Protein AF-A0A958PAA3-F1 (afdb_monomer_lite)

Sequence (315 aa):
KRRIVSSFKGFVDDTYVKSFKGLTGDYKSFPQFYNFQHLVEKYTKNEYRDVLVYKLNLNKDQIRSLFQQFVEMFWTYRSSYHFLNNNCAVELRNLLKAILPFPHPFWNSIASTPTRLVEELKLFQLIDKEPSESHLSLFGEVQNAFEQLKLLSPQVYEKFKSEEEYLSLPTTVKEQLFLRASSSHKNLLIAKSLFLIEQEYFIYLLKMKIDVGSKEVQDKIDRDEELKGLYLDIASIKHQILTTDILRSDYRFGIPKADQVTGLPMIYALGQNLSQKKAELTILAEKYVDSGIMSKISEQKEWIRFLRNTVSRRE

Structure (mmCIF, N/CA/C/O backbone):
data_AF-A0A958PAA3-F1
#
_entry.id   AF-A0A958PAA3-F1
#
loop_
_atom_site.group_PDB
_atom_site.id
_atom_site.type_symbol
_atom_site.label_atom_id
_atom_site.label_alt_id
_atom_site.label_comp_id
_atom_site.label_asym_id
_atom_site.label_entity_id
_atom_site.label_seq_id
_atom_site.pdbx_PDB_ins_code
_atom_site.Cartn_x
_atom_site.Cartn_y
_atom_site.Cartn_z
_atom_site.occupancy
_atom_site.B_iso_or_equiv
_atom_site.auth_seq_id
_atom_site.auth_comp_id
_atom_site.auth_asym_id
_atom_site.auth_atom_id
_atom_site.pdbx_PDB_model_num
ATOM 1 N N . LYS A 1 1 ? -5.966 -18.195 12.954 1.00 54.81 1 LYS A N 1
ATOM 2 C CA . LYS A 1 1 ? -7.239 -18.655 12.332 1.00 54.81 1 LYS A CA 1
ATOM 3 C C . LYS A 1 1 ? -7.150 -18.430 10.825 1.00 54.81 1 LYS A C 1
ATOM 5 O O . LYS A 1 1 ? -6.771 -17.334 10.435 1.00 54.81 1 LYS A O 1
ATOM 10 N N . ARG A 1 2 ? -7.451 -19.432 9.986 1.00 77.31 2 ARG A N 1
ATOM 11 C CA . ARG A 1 2 ? -7.511 -19.250 8.522 1.00 77.31 2 ARG A CA 1
ATOM 12 C C . ARG A 1 2 ? -8.746 -18.405 8.189 1.00 77.31 2 ARG A C 1
ATOM 14 O O . ARG A 1 2 ? -9.836 -18.748 8.635 1.00 77.31 2 ARG A O 1
ATOM 21 N N . ARG A 1 3 ? -8.567 -17.290 7.477 1.00 90.19 3 ARG A N 1
ATOM 22 C CA . ARG A 1 3 ? -9.649 -16.400 7.029 1.00 90.19 3 ARG A CA 1
ATOM 23 C C . ARG A 1 3 ? -9.765 -16.472 5.514 1.00 90.19 3 ARG A C 1
ATOM 25 O O . ARG A 1 3 ? -8.745 -16.524 4.826 1.00 90.19 3 ARG A O 1
ATOM 32 N N . ILE A 1 4 ? -10.997 -16.469 5.024 1.00 86.81 4 ILE A N 1
ATOM 33 C CA . ILE A 1 4 ? -11.313 -16.454 3.598 1.00 86.81 4 ILE A CA 1
ATOM 34 C C . ILE A 1 4 ? -11.855 -15.067 3.260 1.00 86.81 4 ILE A C 1
ATOM 36 O O . ILE A 1 4 ? -12.651 -14.519 4.020 1.00 86.81 4 ILE A O 1
ATOM 40 N N . VAL A 1 5 ? -11.412 -14.507 2.138 1.00 89.56 5 VAL A N 1
ATOM 41 C CA . VAL A 1 5 ? -11.903 -13.234 1.600 1.00 89.56 5 VAL A CA 1
ATOM 42 C C . VAL A 1 5 ? -12.678 -13.512 0.326 1.00 89.56 5 VAL A C 1
ATOM 44 O O . VAL A 1 5 ? -12.141 -14.121 -0.595 1.00 89.56 5 VAL A O 1
ATOM 47 N N . SER A 1 6 ? -13.919 -13.047 0.273 1.00 88.31 6 SER A N 1
ATOM 48 C CA . SER A 1 6 ? -14.765 -13.038 -0.917 1.00 88.31 6 SER A CA 1
ATOM 49 C C . SER A 1 6 ? -14.665 -11.681 -1.618 1.00 88.31 6 SER A C 1
ATOM 51 O O . SER A 1 6 ? -14.781 -10.647 -0.963 1.00 88.31 6 SER A O 1
ATOM 53 N N . SER A 1 7 ? -14.454 -11.664 -2.933 1.00 87.06 7 SER A N 1
ATOM 54 C CA . SER A 1 7 ? -14.380 -10.432 -3.731 1.00 87.06 7 SER A CA 1
ATOM 55 C C . SER A 1 7 ? -14.929 -10.648 -5.139 1.00 87.06 7 SER A C 1
ATOM 57 O O . SER A 1 7 ? -14.949 -11.773 -5.629 1.00 87.06 7 SER A O 1
ATOM 59 N N . PHE A 1 8 ? -15.335 -9.575 -5.808 1.00 86.12 8 PHE A N 1
ATOM 60 C CA . PHE A 1 8 ? -15.593 -9.582 -7.246 1.00 86.12 8 PHE A CA 1
ATOM 61 C C . PHE A 1 8 ? -14.331 -9.136 -7.963 1.00 86.12 8 PHE A C 1
ATOM 63 O O . PHE A 1 8 ? -13.712 -8.160 -7.547 1.00 86.12 8 PHE A O 1
ATOM 70 N N . LYS A 1 9 ? -13.929 -9.812 -9.036 1.00 79.94 9 LYS A N 1
ATOM 71 C CA . LYS A 1 9 ? -12.745 -9.414 -9.804 1.00 79.94 9 LYS A CA 1
ATOM 72 C C . LYS A 1 9 ? -13.027 -9.472 -11.293 1.00 79.94 9 LYS A C 1
ATOM 74 O O . LYS A 1 9 ? -13.674 -10.406 -11.757 1.00 79.94 9 LYS A O 1
ATOM 79 N N . GLY A 1 10 ? -12.477 -8.514 -12.035 1.00 74.31 10 GLY A N 1
ATOM 80 C CA . GLY A 1 10 ? -12.363 -8.630 -13.483 1.00 74.31 10 GLY A CA 1
ATOM 81 C C . GLY A 1 10 ? -11.451 -9.801 -13.863 1.00 74.31 10 GLY A C 1
ATOM 82 O O . GLY A 1 10 ? -10.297 -9.873 -13.431 1.00 74.31 10 GLY A O 1
ATOM 83 N N . PHE A 1 11 ? -11.970 -10.728 -14.662 1.00 67.62 11 PHE A N 1
ATOM 84 C CA . PHE A 1 11 ? -11.190 -11.700 -15.405 1.00 67.62 11 PHE A CA 1
ATOM 85 C C . PHE A 1 11 ? -10.375 -10.939 -16.434 1.00 67.62 11 PHE A C 1
ATOM 87 O O . PHE A 1 11 ? -10.948 -10.332 -17.333 1.00 67.62 11 PHE A O 1
ATOM 94 N N . VAL A 1 12 ? -9.062 -10.957 -16.270 1.00 60.06 12 VAL A N 1
ATOM 95 C CA . VAL A 1 12 ? -8.118 -10.397 -17.229 1.00 60.06 12 VAL A CA 1
ATOM 96 C C . VAL A 1 12 ? -7.391 -11.605 -17.799 1.00 60.06 12 VAL A C 1
ATOM 98 O O . VAL A 1 12 ? -6.536 -12.181 -17.130 1.00 60.06 12 VAL A O 1
ATOM 101 N N . ASP A 1 13 ? -7.855 -12.058 -18.960 1.00 50.91 13 ASP A N 1
ATOM 102 C CA . ASP A 1 13 ? -7.238 -13.121 -19.761 1.00 50.91 13 ASP A CA 1
ATOM 103 C C . ASP A 1 13 ? -6.064 -12.603 -20.591 1.00 50.91 13 ASP A C 1
ATOM 105 O O . ASP A 1 13 ? -5.146 -13.350 -20.919 1.00 50.91 13 ASP A O 1
ATOM 109 N N . ASP A 1 14 ? -6.089 -11.308 -20.903 1.00 44.78 14 ASP A N 1
ATOM 110 C CA . ASP A 1 14 ? -4.963 -10.601 -21.476 1.00 44.78 14 ASP A CA 1
ATOM 111 C C . ASP A 1 14 ? -3.742 -10.730 -20.558 1.00 44.78 14 ASP A C 1
ATOM 113 O O . ASP A 1 14 ? -3.836 -10.644 -19.330 1.00 44.78 14 ASP A O 1
ATOM 117 N N . THR A 1 15 ? -2.558 -10.835 -21.157 1.00 39.94 15 THR A N 1
ATOM 118 C CA . THR A 1 15 ? -1.314 -10.865 -20.388 1.00 39.94 15 THR A CA 1
ATOM 119 C C . THR A 1 15 ? -1.138 -9.601 -19.517 1.00 39.94 15 THR A C 1
ATOM 121 O O . THR A 1 15 ? -0.466 -9.669 -18.486 1.00 39.94 15 THR A O 1
ATOM 124 N N . TYR A 1 16 ? -1.811 -8.486 -19.869 1.00 41.94 16 TYR A N 1
ATOM 125 C CA . TYR A 1 16 ? -1.943 -7.249 -19.079 1.00 41.94 16 TYR A CA 1
ATOM 126 C C . TYR A 1 16 ? -3.356 -6.711 -19.080 1.00 41.94 16 TYR A C 1
ATOM 128 O O . TYR A 1 16 ? -4.112 -6.847 -20.036 1.00 41.94 16 TYR A O 1
ATOM 136 N N . VAL A 1 17 ? -3.644 -5.948 -18.034 1.00 49.56 17 VAL A N 1
ATOM 137 C CA . VAL A 1 17 ? -4.818 -5.092 -17.979 1.00 49.56 17 VAL A CA 1
ATOM 138 C C . VAL A 1 17 ? -4.716 -4.013 -19.063 1.00 49.56 17 VAL A C 1
ATOM 140 O O . VAL A 1 17 ? -3.931 -3.074 -18.952 1.00 49.56 17 VAL A O 1
ATOM 143 N N . LYS A 1 18 ? -5.543 -4.120 -20.099 1.00 47.94 18 LYS A N 1
ATOM 144 C CA . LYS A 1 18 ? -5.722 -3.102 -21.135 1.00 47.94 18 LYS A CA 1
ATOM 145 C C . LYS A 1 18 ? -6.700 -2.047 -20.630 1.00 47.94 18 LYS A C 1
ATOM 147 O O . LYS A 1 18 ? -7.888 -2.323 -20.454 1.00 47.94 18 LYS A O 1
ATOM 152 N N . SER A 1 19 ? -6.219 -0.820 -20.431 1.00 53.56 19 SER A N 1
ATOM 153 C CA . SER A 1 19 ? -7.030 0.288 -19.904 1.00 53.56 19 SER A CA 1
ATOM 154 C C . SER A 1 19 ? -8.288 0.554 -20.734 1.00 53.56 19 SER A C 1
ATOM 156 O O . SER A 1 19 ? -9.345 0.805 -20.166 1.00 53.56 19 SER A O 1
ATOM 158 N N . PHE A 1 20 ? -8.213 0.422 -22.064 1.00 46.06 20 PHE A N 1
ATOM 159 C CA . PHE A 1 20 ? -9.369 0.597 -22.948 1.00 46.06 20 PHE A CA 1
ATOM 160 C C . PHE A 1 20 ? -10.463 -0.458 -22.716 1.00 46.06 20 PHE A C 1
ATOM 162 O O . PHE A 1 20 ? -11.629 -0.094 -22.602 1.00 46.06 20 PHE A O 1
ATOM 169 N N . LYS A 1 21 ? -10.104 -1.740 -22.547 1.00 43.53 21 LYS A N 1
ATOM 170 C CA . LYS A 1 21 ? -11.051 -2.812 -22.179 1.00 43.53 21 LYS A CA 1
ATOM 171 C C . LYS A 1 21 ? -11.667 -2.588 -20.797 1.00 43.53 21 LYS A C 1
ATOM 173 O O . LYS A 1 21 ? -12.854 -2.820 -20.595 1.00 43.53 21 LYS A O 1
ATOM 178 N N . GLY A 1 22 ? -10.873 -2.089 -19.850 1.00 47.84 22 GLY A N 1
ATOM 179 C CA . GLY A 1 22 ? -11.353 -1.707 -18.520 1.00 47.84 22 GLY A CA 1
ATOM 180 C C . GLY A 1 22 ? -12.309 -0.511 -18.513 1.00 47.84 22 GLY A C 1
ATOM 181 O O . GLY A 1 22 ? -13.147 -0.404 -17.620 1.00 47.84 22 GLY A O 1
ATOM 182 N N . LEU A 1 23 ? -12.214 0.379 -19.503 1.00 49.97 23 LEU A N 1
ATOM 183 C CA . LEU A 1 23 ? -13.158 1.481 -19.706 1.00 49.97 23 LEU A CA 1
ATOM 184 C C . LEU A 1 23 ? -14.427 1.012 -20.439 1.00 49.97 23 LEU A C 1
ATOM 186 O O . LEU A 1 23 ? -15.533 1.375 -20.039 1.00 49.97 23 LEU A O 1
ATOM 190 N N . THR A 1 24 ? -14.276 0.174 -21.467 1.00 56.66 24 THR A N 1
ATOM 191 C CA . THR A 1 24 ? -15.369 -0.296 -22.340 1.00 56.66 24 THR A CA 1
ATOM 192 C C . THR A 1 24 ? -16.154 -1.493 -21.801 1.00 56.66 24 THR A C 1
ATOM 194 O O . THR A 1 24 ? -17.269 -1.716 -22.259 1.00 56.66 24 THR A O 1
ATOM 197 N N . GLY A 1 25 ? -15.655 -2.198 -20.780 1.00 65.88 25 GLY A N 1
ATOM 198 C CA . GLY A 1 25 ? -16.394 -3.277 -20.106 1.00 65.88 25 GLY A CA 1
ATOM 199 C C . GLY A 1 25 ? -16.082 -4.687 -20.589 1.00 65.88 25 GLY A C 1
ATOM 200 O O . GLY A 1 25 ? -16.801 -5.625 -20.245 1.00 65.88 25 GLY A O 1
ATOM 201 N N . ASP A 1 26 ? -15.031 -4.853 -21.385 1.00 64.62 26 ASP A N 1
ATOM 202 C CA . ASP A 1 26 ? -14.723 -6.123 -22.049 1.00 64.62 26 ASP A CA 1
ATOM 203 C C . ASP A 1 26 ? -14.186 -7.199 -21.089 1.00 64.62 26 ASP A C 1
ATOM 205 O O . ASP A 1 26 ? -14.166 -8.383 -21.427 1.00 64.62 26 ASP A O 1
ATOM 209 N N . TYR A 1 27 ? -13.782 -6.822 -19.870 1.00 73.25 27 TYR A N 1
ATOM 210 C CA . TYR A 1 27 ? -13.425 -7.783 -18.823 1.00 73.25 27 TYR A CA 1
ATOM 211 C C . TYR A 1 27 ? -14.666 -8.343 -18.136 1.00 73.25 27 TYR A C 1
ATOM 213 O O . TYR A 1 27 ? -15.633 -7.627 -17.915 1.00 73.25 27 TYR A O 1
ATOM 221 N N . LYS A 1 28 ? -14.658 -9.619 -17.736 1.00 79.88 28 LYS A N 1
ATOM 222 C CA . LYS A 1 28 ? -15.797 -10.214 -17.013 1.00 79.88 28 LYS A CA 1
ATOM 223 C C . LYS A 1 28 ? -15.592 -10.176 -15.503 1.00 79.88 28 LYS A C 1
ATOM 225 O O . LYS A 1 28 ? -14.653 -10.772 -15.004 1.00 79.88 28 LYS A O 1
ATOM 230 N N . SER A 1 29 ? -16.472 -9.511 -14.767 1.00 82.38 29 SER A N 1
ATOM 231 C CA . SER A 1 29 ? -16.552 -9.548 -13.304 1.00 82.38 29 SER A CA 1
ATOM 232 C C . SER A 1 29 ? -17.145 -10.878 -12.847 1.00 82.38 29 SER A C 1
ATOM 234 O O . SER A 1 29 ? -18.188 -11.294 -13.362 1.00 82.38 29 SER A O 1
ATOM 236 N N . PHE A 1 30 ? -16.509 -11.545 -11.884 1.00 84.69 30 PHE A N 1
ATOM 237 C CA . PHE A 1 30 ? -17.083 -12.721 -11.229 1.00 84.69 30 PHE A CA 1
ATOM 238 C C . PHE A 1 30 ? -16.628 -12.872 -9.768 1.00 84.69 30 PHE A C 1
ATOM 240 O O . PHE A 1 30 ? -15.569 -12.347 -9.400 1.00 84.69 30 PHE A O 1
ATOM 247 N N . PRO A 1 31 ? -17.408 -13.578 -8.925 1.00 87.25 31 PRO A N 1
ATOM 248 C CA . PRO A 1 31 ? -17.068 -13.802 -7.522 1.00 87.25 31 PRO A CA 1
ATOM 249 C C . PRO A 1 31 ? -15.849 -14.722 -7.366 1.00 87.25 31 PRO A C 1
ATOM 251 O O . PRO A 1 31 ? -15.693 -15.704 -8.091 1.00 87.25 31 PRO A O 1
ATOM 254 N N . GLN A 1 32 ? -14.983 -14.427 -6.399 1.00 85.94 32 GLN A N 1
ATOM 255 C CA . GLN A 1 32 ? -13.756 -15.169 -6.111 1.00 85.94 32 GLN A CA 1
ATOM 256 C C . GLN A 1 32 ? -13.483 -15.256 -4.611 1.00 85.94 32 GLN A C 1
ATOM 258 O O . GLN A 1 32 ? -13.866 -14.368 -3.847 1.00 85.94 32 GLN A O 1
ATOM 263 N N . PHE A 1 33 ? -12.753 -16.300 -4.214 1.00 87.44 33 PHE A N 1
ATOM 264 C CA . PHE A 1 33 ? -12.313 -16.520 -2.841 1.00 87.44 33 PHE A CA 1
ATOM 265 C C . PHE A 1 33 ? -10.790 -16.543 -2.738 1.00 87.44 33 PHE A C 1
ATOM 267 O O . PHE A 1 33 ? -10.102 -17.127 -3.574 1.00 87.44 33 PHE A O 1
ATOM 274 N N . TYR A 1 34 ? -10.273 -15.946 -1.670 1.00 88.06 34 TYR A N 1
ATOM 275 C CA . TYR A 1 34 ? -8.847 -15.838 -1.391 1.00 88.06 34 TYR A CA 1
ATOM 276 C C . TYR A 1 34 ? -8.529 -16.262 0.036 1.00 88.06 34 TYR A C 1
ATOM 278 O O . TYR A 1 34 ? -9.317 -16.044 0.956 1.00 88.06 34 TYR A O 1
ATOM 286 N N . ASN A 1 35 ? -7.327 -16.796 0.242 1.00 91.44 35 ASN A N 1
ATOM 287 C CA . ASN A 1 35 ? -6.742 -16.848 1.575 1.00 91.44 35 ASN A CA 1
ATOM 288 C C . ASN A 1 35 ? -6.364 -15.420 1.998 1.00 91.44 35 ASN A C 1
ATOM 290 O O . ASN A 1 35 ? -5.628 -14.741 1.282 1.00 91.44 35 ASN A O 1
ATOM 294 N N . PHE A 1 36 ? -6.848 -14.978 3.159 1.00 92.81 36 PHE A N 1
ATOM 295 C CA . PHE A 1 36 ? -6.594 -13.629 3.667 1.00 92.81 36 PHE A CA 1
ATOM 296 C C . PHE A 1 36 ? -5.101 -13.301 3.788 1.00 92.81 36 PHE A C 1
ATOM 298 O O . PHE A 1 36 ? -4.697 -12.204 3.426 1.00 92.81 36 PHE A O 1
ATOM 305 N N . GLN A 1 37 ? -4.274 -14.236 4.262 1.00 90.19 37 GLN A N 1
ATOM 306 C CA . GLN A 1 37 ? -2.846 -13.981 4.455 1.00 90.19 37 GLN A CA 1
ATOM 307 C C . GLN A 1 37 ? -2.131 -13.772 3.117 1.00 90.19 37 GLN A C 1
ATOM 309 O O . GLN A 1 37 ? -1.385 -12.811 2.975 1.00 90.19 37 GLN A O 1
ATOM 314 N N . HIS A 1 38 ? -2.422 -14.610 2.116 1.00 87.38 38 HIS A N 1
ATOM 315 C CA . HIS A 1 38 ? -1.887 -14.412 0.766 1.00 87.38 38 HIS A CA 1
ATOM 316 C C . HIS A 1 38 ? -2.357 -13.087 0.162 1.00 87.38 38 HIS A C 1
ATOM 318 O O . HIS A 1 38 ? -1.609 -12.445 -0.568 1.00 87.38 38 HIS A O 1
ATOM 324 N N . LEU A 1 39 ? -3.595 -12.677 0.452 1.00 89.44 39 LEU A N 1
ATOM 325 C CA . LEU A 1 39 ? -4.138 -11.407 -0.015 1.00 89.44 39 LEU A CA 1
ATOM 326 C C . LEU A 1 39 ? -3.416 -10.220 0.631 1.00 89.44 39 LEU A C 1
ATOM 328 O O . LEU A 1 39 ? -3.016 -9.309 -0.089 1.00 89.44 39 LEU A O 1
ATOM 332 N N . VAL A 1 40 ? -3.198 -10.257 1.949 1.00 90.44 40 VAL A N 1
ATOM 333 C CA . VAL A 1 40 ? -2.400 -9.248 2.658 1.00 90.44 40 VAL A CA 1
ATOM 334 C C . VAL A 1 40 ? -0.996 -9.192 2.078 1.00 90.44 40 VAL A C 1
ATOM 336 O O . VAL A 1 40 ? -0.597 -8.131 1.629 1.00 90.44 40 VAL A O 1
ATOM 339 N N . GLU A 1 41 ? -0.280 -10.313 1.994 1.00 81.56 41 GLU A N 1
ATOM 340 C CA . GLU A 1 41 ? 1.087 -10.337 1.455 1.00 81.56 41 GLU A CA 1
ATOM 341 C C . GLU A 1 41 ? 1.154 -9.813 0.020 1.00 81.56 41 GLU A C 1
ATOM 343 O O . GLU A 1 41 ? 2.019 -9.002 -0.308 1.00 81.56 41 GLU A O 1
ATOM 348 N N . LYS A 1 42 ? 0.211 -10.225 -0.832 1.00 78.56 42 LYS A N 1
ATOM 349 C CA . LYS A 1 42 ? 0.113 -9.725 -2.200 1.00 78.56 42 LYS A CA 1
ATOM 350 C C . LYS A 1 42 ? -0.054 -8.205 -2.218 1.00 78.56 42 LYS A C 1
ATOM 352 O O . LYS A 1 42 ? 0.681 -7.532 -2.936 1.00 78.56 42 LYS A O 1
ATOM 357 N N . TYR A 1 43 ? -1.008 -7.663 -1.467 1.00 82.06 43 TYR A N 1
ATOM 358 C CA . TYR A 1 43 ? -1.268 -6.229 -1.508 1.00 82.06 43 TYR A CA 1
ATOM 359 C C . TYR A 1 43 ? -0.173 -5.424 -0.819 1.00 82.06 43 TYR A C 1
ATOM 361 O O . TYR A 1 43 ? 0.319 -4.482 -1.424 1.00 82.06 43 TYR A O 1
ATOM 369 N N . THR A 1 44 ? 0.280 -5.805 0.372 1.00 77.00 44 THR A N 1
ATOM 370 C CA . THR A 1 44 ? 1.235 -4.996 1.139 1.00 77.00 44 THR A CA 1
ATOM 371 C C . THR A 1 44 ? 2.666 -5.099 0.613 1.00 77.00 44 THR A C 1
ATOM 373 O O . THR A 1 44 ? 3.368 -4.089 0.595 1.00 77.00 44 THR A O 1
ATOM 376 N N . LYS A 1 45 ? 3.103 -6.278 0.137 1.00 69.88 45 LYS A N 1
ATOM 377 C CA . LYS A 1 45 ? 4.498 -6.517 -0.292 1.00 69.88 45 LYS A CA 1
ATOM 378 C C . LYS A 1 45 ? 4.714 -6.434 -1.804 1.00 69.88 45 LYS A C 1
ATOM 380 O O . LYS A 1 45 ? 5.777 -5.976 -2.236 1.00 69.88 45 LYS A O 1
ATOM 385 N N . ASN A 1 46 ? 3.744 -6.898 -2.599 1.00 63.06 46 ASN A N 1
ATOM 386 C CA . ASN A 1 46 ? 3.898 -6.989 -4.058 1.00 63.06 46 ASN A CA 1
ATOM 387 C C . ASN A 1 46 ? 3.243 -5.809 -4.783 1.00 63.06 46 ASN A C 1
ATOM 389 O O . ASN A 1 46 ? 3.808 -5.317 -5.754 1.00 63.06 46 ASN A O 1
ATOM 393 N N . GLU A 1 47 ? 2.073 -5.357 -4.321 1.00 68.50 47 GLU A N 1
ATOM 394 C CA . GLU A 1 47 ? 1.360 -4.211 -4.910 1.00 68.50 47 GLU A CA 1
ATOM 395 C C . GLU A 1 47 ? 1.511 -2.910 -4.106 1.00 68.50 47 GLU A C 1
ATOM 397 O O . GLU A 1 47 ? 1.098 -1.861 -4.592 1.00 68.50 47 GLU A O 1
ATOM 402 N N . TYR A 1 48 ? 2.120 -2.970 -2.918 1.00 70.56 48 TYR A N 1
ATOM 403 C CA . TYR A 1 48 ? 2.377 -1.838 -2.018 1.00 70.56 48 TYR A CA 1
ATOM 404 C C . TYR A 1 48 ? 1.159 -0.998 -1.673 1.00 70.56 48 TYR A C 1
ATOM 406 O O . TYR A 1 48 ? 1.184 0.232 -1.682 1.00 70.56 48 TYR A O 1
ATOM 414 N N . ARG A 1 49 ? 0.070 -1.685 -1.373 1.00 76.81 49 ARG A N 1
ATOM 415 C CA . ARG A 1 49 ? -1.177 -1.078 -0.942 1.00 76.81 49 ARG A CA 1
ATOM 416 C C . ARG A 1 49 ? -1.478 -1.526 0.466 1.00 76.81 49 ARG A C 1
ATOM 418 O O . ARG A 1 49 ? -1.365 -2.711 0.783 1.00 76.81 49 ARG A O 1
ATOM 425 N N . ASP A 1 50 ? -1.874 -0.567 1.284 1.00 85.81 50 ASP A N 1
ATOM 426 C CA . ASP A 1 50 ? -2.381 -0.852 2.613 1.00 85.81 50 ASP A CA 1
ATOM 427 C C . ASP A 1 50 ? -3.659 -1.686 2.500 1.00 85.81 50 ASP A C 1
ATOM 429 O O . ASP A 1 50 ? -4.478 -1.509 1.591 1.00 85.81 50 ASP A O 1
ATOM 433 N N . VAL A 1 51 ? -3.844 -2.597 3.449 1.00 91.94 51 VAL A N 1
ATOM 434 C CA . VAL A 1 51 ? -5.070 -3.376 3.591 1.00 91.94 51 VAL A CA 1
ATOM 435 C C . VAL A 1 51 ? -5.721 -3.002 4.911 1.00 91.94 51 VAL A C 1
ATOM 437 O O . VAL A 1 51 ? -5.230 -3.339 5.988 1.00 91.94 51 VAL A O 1
ATOM 440 N N . LEU A 1 52 ? -6.861 -2.324 4.810 1.00 93.69 52 LEU A N 1
ATOM 441 C CA . LEU A 1 52 ? -7.704 -1.973 5.947 1.00 93.69 52 LEU A CA 1
ATOM 442 C C . LEU A 1 52 ? -8.847 -2.981 6.070 1.00 93.69 52 LEU A C 1
ATOM 444 O O . LEU A 1 52 ? -9.557 -3.254 5.099 1.00 93.69 52 LEU A O 1
ATOM 448 N N . VAL A 1 53 ? -9.038 -3.528 7.267 1.00 94.88 53 VAL A N 1
ATOM 449 C CA . VAL A 1 53 ? -10.093 -4.503 7.559 1.00 94.88 53 VAL A CA 1
ATOM 450 C C . VAL A 1 53 ? -11.136 -3.860 8.454 1.00 94.88 53 VAL A C 1
ATOM 452 O O . VAL A 1 53 ? -10.887 -3.600 9.630 1.00 94.88 53 VAL A O 1
ATOM 455 N N . TYR A 1 54 ? -12.333 -3.663 7.918 1.00 95.31 54 TYR A N 1
ATOM 456 C CA . TYR A 1 54 ? -13.480 -3.175 8.675 1.00 95.31 54 TYR A CA 1
ATOM 457 C C . TYR A 1 54 ? -14.383 -4.332 9.091 1.00 95.31 54 TYR A C 1
ATOM 459 O O . TYR A 1 54 ? -14.629 -5.260 8.316 1.00 95.31 54 TYR A O 1
ATOM 467 N N . LYS A 1 55 ? -14.904 -4.264 10.315 1.00 94.12 55 LYS A N 1
ATOM 468 C CA . LYS A 1 55 ? -15.930 -5.192 10.778 1.00 94.12 55 LYS A CA 1
ATOM 469 C C . LYS A 1 55 ? -17.287 -4.738 10.248 1.00 94.12 55 LYS A C 1
ATOM 471 O O . LYS A 1 55 ? -17.645 -3.574 10.389 1.00 94.12 55 LYS A O 1
ATOM 476 N N . LEU A 1 56 ? -18.026 -5.665 9.642 1.00 93.44 56 LEU A N 1
ATOM 477 C CA . LEU A 1 56 ? -19.404 -5.434 9.217 1.00 93.44 56 LEU A CA 1
ATOM 478 C C . LEU A 1 56 ? -20.341 -5.487 10.425 1.00 93.44 56 LEU A C 1
ATOM 480 O O . LEU A 1 56 ? -20.340 -6.464 11.180 1.00 93.44 56 LEU A O 1
ATOM 484 N N . ASN A 1 57 ? -21.186 -4.471 10.551 1.00 94.94 57 ASN A N 1
ATOM 485 C CA . ASN A 1 57 ? -22.219 -4.360 11.577 1.00 94.94 57 ASN A CA 1
ATOM 486 C C . ASN A 1 57 ? -23.526 -4.972 11.070 1.00 94.94 57 ASN A C 1
ATOM 488 O O . ASN A 1 57 ? -24.545 -4.305 10.918 1.00 94.94 57 ASN A O 1
ATOM 492 N N . LEU A 1 58 ? -23.462 -6.270 10.773 1.00 92.62 58 LEU A N 1
ATOM 493 C CA . LEU A 1 58 ? -24.585 -7.076 10.305 1.00 92.62 58 LEU A CA 1
ATOM 494 C C . LEU A 1 58 ? -24.966 -8.110 11.364 1.00 92.62 58 LEU A C 1
ATOM 496 O O . LEU A 1 58 ? -24.111 -8.658 12.065 1.00 92.62 58 LEU A O 1
ATOM 500 N N . ASN A 1 59 ? -26.257 -8.411 11.461 1.00 92.88 59 ASN A N 1
ATOM 501 C CA . ASN A 1 59 ? -26.727 -9.507 12.298 1.00 92.88 59 ASN A CA 1
ATOM 502 C C . ASN A 1 59 ? -26.405 -10.875 11.654 1.00 92.88 59 ASN A C 1
ATOM 504 O O . ASN A 1 59 ? -25.989 -10.973 10.497 1.00 92.88 59 ASN A O 1
ATOM 508 N N . LYS A 1 60 ? -26.586 -11.960 12.415 1.00 93.31 60 LYS A N 1
ATOM 509 C CA . LYS A 1 60 ? -26.241 -13.318 11.958 1.00 93.31 60 LYS A CA 1
ATOM 510 C C . LYS A 1 60 ? -27.015 -13.745 10.706 1.00 93.31 60 LYS A C 1
ATOM 512 O O . LYS A 1 60 ? -26.435 -14.409 9.849 1.00 93.31 60 LYS A O 1
ATOM 517 N N . ASP A 1 61 ? -28.283 -13.358 10.591 1.00 92.88 61 ASP A N 1
ATOM 518 C CA . ASP A 1 61 ? -29.111 -13.692 9.432 1.00 92.88 61 ASP A CA 1
ATOM 519 C C . ASP A 1 61 ? -28.645 -12.953 8.181 1.00 92.88 61 ASP A C 1
ATOM 521 O O . ASP A 1 61 ? -28.487 -13.575 7.137 1.00 92.88 61 ASP A O 1
ATOM 525 N N . GLN A 1 62 ? -28.311 -11.668 8.297 1.00 93.81 62 GLN A N 1
ATOM 526 C CA . GLN A 1 62 ? -27.742 -10.876 7.206 1.00 93.81 62 GLN A CA 1
ATOM 527 C C . GLN A 1 62 ? -26.397 -11.434 6.732 1.00 93.81 62 GLN A C 1
ATOM 529 O O . GLN A 1 62 ? -26.167 -11.526 5.530 1.00 93.81 62 GLN A O 1
ATOM 534 N N . ILE A 1 63 ? -25.522 -11.859 7.652 1.00 92.19 63 ILE A N 1
ATOM 535 C CA . ILE A 1 63 ? -24.246 -12.507 7.301 1.00 92.19 63 ILE A CA 1
ATOM 536 C C . ILE A 1 63 ? -24.494 -13.832 6.567 1.00 92.19 63 ILE A C 1
ATOM 538 O O . ILE A 1 63 ? -23.827 -14.119 5.572 1.00 92.19 63 ILE A O 1
ATOM 542 N N . ARG A 1 64 ? -25.457 -14.637 7.034 1.00 92.56 64 ARG A N 1
ATOM 543 C CA . ARG A 1 64 ? -25.837 -15.894 6.376 1.00 92.56 64 ARG A CA 1
ATOM 544 C C . ARG A 1 64 ? -26.383 -15.642 4.969 1.00 92.56 64 ARG A C 1
ATOM 546 O O . ARG A 1 64 ? -25.911 -16.287 4.037 1.00 92.56 64 ARG A O 1
ATOM 553 N N . SER A 1 65 ? -27.299 -14.688 4.813 1.00 91.69 65 SER A N 1
ATOM 554 C CA . SER A 1 65 ? -27.861 -14.300 3.514 1.00 91.69 65 SER A CA 1
ATOM 555 C C . SER A 1 65 ? -26.785 -13.776 2.566 1.00 91.69 65 SER A C 1
ATOM 557 O O . SER A 1 65 ? -26.756 -14.161 1.402 1.00 91.69 65 SER A O 1
ATOM 559 N N . LEU A 1 66 ? -25.854 -12.958 3.068 1.00 91.06 66 LEU A N 1
ATOM 560 C CA . LEU A 1 66 ? -24.716 -12.459 2.298 1.00 91.06 66 LEU A CA 1
ATOM 561 C C . LEU A 1 66 ? -23.860 -13.606 1.754 1.00 91.06 66 LEU A C 1
ATOM 563 O O . LEU A 1 66 ? -23.514 -13.620 0.574 1.00 91.06 66 LEU A O 1
ATOM 567 N N . PHE A 1 67 ? -23.540 -14.582 2.605 1.00 89.69 67 PHE A N 1
ATOM 568 C CA . PHE A 1 67 ? -22.764 -15.747 2.199 1.00 89.69 67 PHE A CA 1
ATOM 569 C C . PHE A 1 67 ? -23.513 -16.616 1.179 1.00 89.69 67 PHE A C 1
ATOM 571 O O . PHE A 1 67 ? -22.922 -17.001 0.173 1.00 89.69 67 PHE A O 1
ATOM 578 N N . GLN A 1 68 ? -24.803 -16.888 1.401 1.00 90.94 68 GLN A N 1
ATOM 579 C CA . GLN A 1 68 ? -25.636 -17.666 0.476 1.00 90.94 68 GLN A CA 1
ATOM 580 C C . GLN A 1 68 ? -25.709 -17.011 -0.904 1.00 90.94 68 GLN A C 1
ATOM 582 O O . GLN A 1 68 ? -25.377 -17.661 -1.893 1.00 90.94 68 GLN A O 1
ATOM 587 N N . GLN A 1 69 ? -26.015 -15.711 -0.965 1.00 90.06 69 GLN A N 1
ATOM 588 C CA . GLN A 1 69 ? -26.052 -14.972 -2.229 1.00 90.06 69 GLN A CA 1
ATOM 589 C C . GLN A 1 69 ? -24.695 -15.004 -2.940 1.00 90.06 69 GLN A C 1
ATOM 591 O O . GLN A 1 69 ? -24.631 -15.210 -4.149 1.00 90.06 69 GLN A O 1
ATOM 596 N N . PHE A 1 70 ? -23.587 -14.854 -2.207 1.00 89.25 70 PHE A N 1
ATOM 597 C CA . PHE A 1 70 ? -22.258 -14.923 -2.815 1.00 89.25 70 PHE A CA 1
ATOM 598 C C . PHE A 1 70 ? -21.952 -16.312 -3.400 1.00 89.25 70 PHE A C 1
ATOM 600 O O . PHE A 1 70 ? -21.392 -16.407 -4.493 1.00 89.25 70 PHE A O 1
ATOM 607 N N . VAL A 1 71 ? -22.335 -17.389 -2.706 1.00 88.88 71 VAL A N 1
ATOM 608 C CA . VAL A 1 71 ? -22.176 -18.771 -3.191 1.00 88.88 71 VAL A CA 1
ATOM 609 C C . VAL A 1 71 ? -23.064 -19.045 -4.406 1.00 88.88 71 VAL A C 1
ATOM 611 O O . VAL A 1 71 ? -22.594 -19.649 -5.366 1.00 88.88 71 VAL A O 1
ATOM 614 N N . GLU A 1 72 ? -24.311 -18.577 -4.416 1.00 89.12 72 GLU A N 1
ATOM 615 C CA . GLU A 1 72 ? -25.211 -18.701 -5.573 1.00 89.12 72 GLU A CA 1
ATOM 616 C C . GLU A 1 72 ? -24.654 -17.967 -6.802 1.00 89.12 72 GLU A C 1
ATOM 618 O O . GLU A 1 72 ? -24.593 -18.527 -7.904 1.00 89.12 72 GLU A O 1
ATOM 623 N N . MET A 1 73 ? -24.159 -16.741 -6.604 1.00 88.88 73 MET A N 1
ATOM 624 C CA . MET A 1 73 ? -23.525 -15.951 -7.660 1.00 88.88 73 MET A CA 1
ATOM 625 C C . MET A 1 73 ? -22.229 -16.585 -8.173 1.00 88.88 73 MET A C 1
ATOM 627 O O . MET A 1 73 ? -21.915 -16.444 -9.353 1.00 88.88 73 MET A O 1
ATOM 631 N N . PHE A 1 74 ? -21.458 -17.284 -7.335 1.00 86.75 74 PHE A N 1
ATOM 632 C CA . PHE A 1 74 ? -20.177 -17.875 -7.745 1.00 86.75 74 PHE A CA 1
ATOM 633 C C . PHE A 1 74 ? -20.323 -18.775 -8.986 1.00 86.75 74 PHE A C 1
ATOM 635 O O . PHE A 1 74 ? -19.535 -18.680 -9.937 1.00 86.75 74 PHE A O 1
ATOM 642 N N . TRP A 1 75 ? -21.381 -19.586 -9.010 1.00 83.56 75 TRP A N 1
ATOM 643 C CA . TRP A 1 75 ? -21.652 -20.539 -10.086 1.00 83.56 75 TRP A CA 1
ATOM 644 C C . TRP A 1 75 ? -22.232 -19.897 -11.345 1.00 83.56 75 TRP A C 1
ATOM 646 O O . TRP A 1 75 ? -21.956 -20.365 -12.446 1.00 83.56 75 TRP A O 1
ATOM 656 N N . THR A 1 76 ? -23.026 -18.836 -11.196 1.00 82.69 76 THR A N 1
ATOM 657 C CA . THR A 1 76 ? -23.948 -18.383 -12.252 1.00 82.69 76 THR A CA 1
ATOM 658 C C . THR A 1 76 ? -23.688 -16.961 -12.741 1.00 82.69 76 THR A C 1
ATOM 660 O O . THR A 1 76 ? -24.009 -16.635 -13.882 1.00 82.69 76 THR A O 1
ATOM 663 N N . TYR A 1 77 ? -23.085 -16.104 -11.916 1.00 85.69 77 TYR A N 1
ATOM 664 C CA . TYR A 1 77 ? -23.000 -14.675 -12.189 1.00 85.69 77 TYR A CA 1
ATOM 665 C C . TYR A 1 77 ? -21.734 -14.305 -12.953 1.00 85.69 77 TYR A C 1
ATOM 667 O O . TYR A 1 77 ? -20.616 -14.562 -12.496 1.00 85.69 77 TYR A O 1
ATOM 675 N N . ARG A 1 78 ? -21.905 -13.640 -14.096 1.00 86.88 78 ARG A N 1
ATOM 676 C CA . ARG A 1 78 ? -20.838 -12.979 -14.854 1.00 86.88 78 ARG A CA 1
ATOM 677 C C . ARG A 1 78 ? -21.354 -11.620 -15.315 1.00 86.88 78 ARG A C 1
ATOM 679 O O . ARG A 1 78 ? -22.398 -11.559 -15.956 1.00 86.88 78 ARG A O 1
ATOM 686 N N . SER A 1 79 ? -20.620 -10.550 -15.029 1.00 83.25 79 SER A N 1
ATOM 687 C CA . SER A 1 79 ? -20.990 -9.182 -15.426 1.00 83.25 79 SER A CA 1
ATOM 688 C C . SER A 1 79 ? -19.868 -8.510 -16.213 1.00 83.25 79 SER A C 1
ATOM 690 O O . SER A 1 79 ? -18.735 -8.981 -16.186 1.00 83.25 79 SER A O 1
ATOM 692 N N . SER A 1 80 ? -20.157 -7.444 -16.956 1.00 80.50 80 SER A N 1
ATOM 693 C CA . SER A 1 80 ? -19.130 -6.669 -17.668 1.00 80.50 80 SER A CA 1
ATOM 694 C C . SER A 1 80 ? -18.430 -5.723 -16.694 1.00 80.50 80 SER A C 1
ATOM 696 O O . SER A 1 80 ? -19.061 -4.842 -16.127 1.00 80.50 80 SER A O 1
ATOM 698 N N . TYR A 1 81 ? -17.140 -5.915 -16.457 1.00 77.00 81 TYR A N 1
ATOM 699 C CA . TYR A 1 81 ? -16.340 -5.175 -15.489 1.00 77.00 81 TYR A CA 1
ATOM 700 C C . TYR A 1 81 ? -15.839 -3.857 -16.083 1.00 77.00 81 TYR A C 1
ATOM 702 O O . TYR A 1 81 ? -15.076 -3.856 -17.049 1.00 77.00 81 TYR A O 1
ATOM 710 N N . HIS A 1 82 ? -16.192 -2.747 -15.440 1.00 68.88 82 HIS A N 1
ATOM 711 C CA . HIS A 1 82 ? -15.780 -1.399 -15.816 1.00 68.88 82 HIS A CA 1
ATOM 712 C C . HIS A 1 82 ? -15.084 -0.700 -14.647 1.00 68.88 82 HIS A C 1
ATOM 714 O O . HIS A 1 82 ? -15.602 -0.674 -13.529 1.00 68.88 82 HIS A O 1
ATOM 720 N N . PHE A 1 83 ? -13.954 -0.042 -14.902 1.00 66.06 83 PHE A N 1
ATOM 721 C CA . PHE A 1 83 ? -13.172 0.634 -13.859 1.00 66.06 83 PHE A CA 1
ATOM 722 C C . PHE A 1 83 ? -13.962 1.716 -13.126 1.00 66.06 83 PHE A C 1
ATOM 724 O O . PHE A 1 83 ? -13.829 1.849 -11.911 1.00 66.06 83 PHE A O 1
ATOM 731 N N . LEU A 1 84 ? -14.795 2.461 -13.853 1.00 65.94 84 LEU A N 1
ATOM 732 C CA . LEU A 1 84 ? -15.454 3.654 -13.327 1.00 65.94 84 LEU A CA 1
ATOM 733 C C .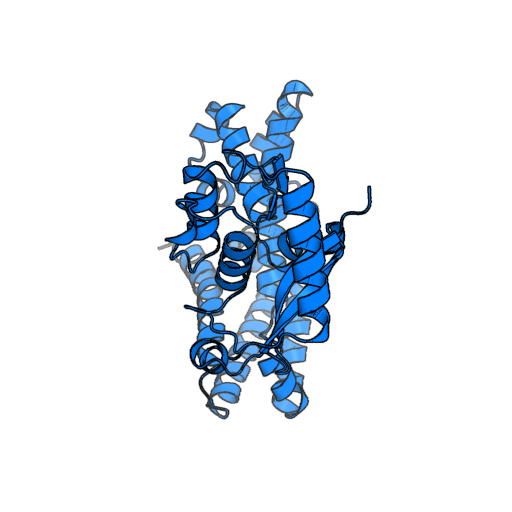 LEU A 1 84 ? -16.817 3.374 -12.688 1.00 65.94 84 LEU A C 1
ATOM 735 O O . LEU A 1 84 ? -17.206 4.084 -11.764 1.00 65.94 84 LEU A O 1
ATOM 739 N N . ASN A 1 85 ? -17.561 2.382 -13.184 1.00 67.44 85 ASN A N 1
ATOM 740 C CA . ASN A 1 85 ? -18.982 2.236 -12.853 1.00 67.44 85 ASN A CA 1
ATOM 741 C C . ASN A 1 85 ? -19.471 0.792 -12.633 1.00 67.44 85 ASN A C 1
ATOM 743 O O . ASN A 1 85 ? -20.601 0.635 -12.180 1.00 67.44 85 ASN A O 1
ATOM 747 N N . ASN A 1 86 ? -18.652 -0.242 -12.866 1.00 78.00 86 ASN A N 1
ATOM 748 C CA . ASN A 1 86 ? -18.987 -1.627 -12.516 1.00 78.00 86 ASN A CA 1
ATOM 749 C C . ASN A 1 86 ? -17.742 -2.419 -12.091 1.00 78.00 86 ASN A C 1
ATOM 751 O O . ASN A 1 86 ? -17.217 -3.256 -12.825 1.00 78.00 86 ASN A O 1
ATOM 755 N N . ASN A 1 87 ? -17.242 -2.087 -10.904 1.00 81.12 87 ASN A N 1
ATOM 756 C CA . ASN A 1 87 ? -16.049 -2.674 -10.304 1.00 81.12 87 ASN A CA 1
ATOM 757 C C . ASN A 1 87 ? -16.384 -3.378 -8.975 1.00 81.12 87 ASN A C 1
ATOM 759 O O . ASN A 1 87 ? -17.538 -3.442 -8.553 1.00 81.12 87 ASN A O 1
ATOM 763 N N . CYS A 1 88 ? -15.355 -3.861 -8.276 1.00 87.56 88 CYS A N 1
ATOM 764 C CA . CYS A 1 88 ? -15.489 -4.583 -7.008 1.00 87.56 88 CYS A CA 1
ATOM 765 C C . CYS A 1 88 ? -16.328 -3.833 -5.955 1.00 87.56 88 CYS A C 1
ATOM 767 O O . CYS A 1 88 ? -17.070 -4.464 -5.204 1.00 87.56 88 CYS A O 1
ATOM 769 N N . ALA A 1 89 ? -16.217 -2.500 -5.893 1.00 90.31 89 ALA A N 1
ATOM 770 C CA . ALA A 1 89 ? -16.957 -1.685 -4.934 1.00 90.31 89 ALA A CA 1
ATOM 771 C C . ALA A 1 89 ? -18.447 -1.612 -5.296 1.00 90.31 89 ALA A C 1
ATOM 773 O O . ALA A 1 89 ? -19.302 -1.744 -4.425 1.00 90.31 89 ALA A O 1
ATOM 774 N N . VAL A 1 90 ? -18.767 -1.459 -6.582 1.00 90.44 90 VAL A N 1
ATOM 775 C CA . VAL A 1 90 ? -20.155 -1.417 -7.071 1.00 90.44 90 VAL A CA 1
ATOM 776 C C . VAL A 1 90 ? -20.864 -2.749 -6.837 1.00 90.44 90 VAL A C 1
ATOM 778 O O . VAL A 1 90 ? -21.986 -2.766 -6.332 1.00 90.44 90 VAL A O 1
ATOM 781 N N . GLU A 1 91 ? -20.199 -3.858 -7.150 1.00 92.25 91 GLU A N 1
ATOM 782 C CA . GLU A 1 91 ? -20.739 -5.209 -6.963 1.00 92.25 91 GLU A CA 1
ATOM 783 C C . GLU A 1 91 ? -20.996 -5.495 -5.474 1.00 92.25 91 GLU A C 1
ATOM 785 O O . GLU A 1 91 ? -22.089 -5.919 -5.096 1.00 92.25 91 GLU A O 1
ATOM 790 N N . LEU A 1 92 ? -20.035 -5.163 -4.599 1.00 92.00 92 LEU A N 1
ATOM 791 C CA . LEU A 1 92 ? -20.208 -5.285 -3.149 1.00 92.00 92 LEU A CA 1
ATOM 792 C C . LEU A 1 92 ? -21.341 -4.391 -2.629 1.00 92.00 92 LEU A C 1
ATOM 794 O O . LEU A 1 92 ? -22.146 -4.838 -1.815 1.00 92.00 92 LEU A O 1
ATOM 798 N N . ARG A 1 93 ? -21.437 -3.145 -3.102 1.00 94.31 93 ARG A N 1
ATOM 799 C CA . ARG A 1 93 ? -22.532 -2.233 -2.749 1.00 94.31 93 ARG A CA 1
ATOM 800 C C . ARG A 1 93 ? -23.883 -2.839 -3.118 1.00 94.31 93 ARG A C 1
ATOM 802 O O . ARG A 1 93 ? -24.788 -2.829 -2.291 1.00 94.31 93 ARG A O 1
ATOM 809 N N . ASN A 1 94 ? -24.031 -3.357 -4.335 1.00 93.00 94 ASN A N 1
ATOM 810 C CA . ASN A 1 94 ? -25.288 -3.941 -4.806 1.00 93.00 94 ASN A CA 1
ATOM 811 C C . ASN A 1 94 ? -25.664 -5.192 -3.994 1.00 93.00 94 ASN A C 1
ATOM 813 O O . ASN A 1 94 ? -26.811 -5.318 -3.570 1.00 93.00 94 ASN A O 1
ATOM 817 N N . LEU A 1 95 ? -24.688 -6.052 -3.690 1.00 92.44 95 LEU A N 1
ATOM 818 C CA . LEU A 1 95 ? -24.879 -7.206 -2.812 1.00 92.44 95 LEU A CA 1
ATOM 819 C C . LEU A 1 95 ? -25.313 -6.787 -1.394 1.00 92.44 95 LEU A C 1
ATOM 821 O O . LEU A 1 95 ? -26.234 -7.367 -0.823 1.00 92.44 95 LEU A O 1
ATOM 825 N N . LEU A 1 96 ? -24.707 -5.737 -0.833 1.00 94.00 96 LEU A N 1
ATOM 826 C CA . LEU A 1 96 ? -25.110 -5.191 0.466 1.00 94.00 96 LEU A CA 1
ATOM 827 C C . LEU A 1 96 ? -26.512 -4.569 0.430 1.00 94.00 96 LEU A C 1
ATOM 829 O O . LEU A 1 96 ? -27.244 -4.684 1.405 1.00 94.00 96 LEU A O 1
ATOM 833 N N . LYS A 1 97 ? -26.942 -3.952 -0.675 1.00 93.88 97 LYS A N 1
ATOM 834 C CA . LYS A 1 97 ? -28.338 -3.496 -0.805 1.00 93.88 97 LYS A CA 1
ATOM 835 C C . LYS A 1 97 ? -29.315 -4.672 -0.742 1.00 93.88 97 LYS A C 1
ATOM 837 O O . LYS A 1 97 ? -30.308 -4.583 -0.032 1.00 93.88 97 LYS A O 1
ATOM 842 N N . ALA A 1 98 ? -29.000 -5.778 -1.417 1.00 90.88 98 ALA A N 1
ATOM 843 C CA . ALA A 1 98 ? -29.867 -6.954 -1.499 1.00 90.88 98 ALA A CA 1
ATOM 844 C C . ALA A 1 98 ? -30.068 -7.695 -0.161 1.00 90.88 98 ALA A C 1
ATOM 846 O O . ALA A 1 98 ? -31.054 -8.411 -0.007 1.00 90.88 98 ALA A O 1
ATOM 847 N N . ILE A 1 99 ? -29.155 -7.546 0.806 1.00 91.38 99 ILE A N 1
ATOM 848 C CA . ILE A 1 99 ? -29.248 -8.204 2.127 1.00 91.38 99 ILE A CA 1
ATOM 849 C C . ILE A 1 99 ? -29.775 -7.289 3.242 1.00 91.38 99 ILE A C 1
ATOM 851 O O . ILE A 1 99 ? -30.048 -7.760 4.349 1.00 91.38 99 ILE A O 1
ATOM 855 N N . LEU A 1 100 ? -29.890 -5.984 2.990 1.00 93.38 100 LEU A N 1
ATOM 856 C CA . LEU A 1 100 ? -30.400 -5.027 3.969 1.00 93.38 100 LEU A CA 1
ATOM 857 C C . LEU A 1 100 ? -31.931 -4.956 3.907 1.00 93.38 100 LEU A C 1
ATOM 859 O O . LEU A 1 100 ? -32.499 -5.032 2.817 1.00 93.38 100 LEU A O 1
ATOM 863 N N . PRO A 1 101 ? -32.613 -4.774 5.054 1.00 90.06 101 PRO A N 1
ATOM 864 C CA . PRO A 1 101 ? -34.066 -4.653 5.076 1.00 90.06 101 PRO A CA 1
ATOM 865 C C . PRO A 1 101 ? -34.524 -3.469 4.221 1.00 90.06 101 PRO A C 1
ATOM 867 O O . PRO A 1 101 ? -33.853 -2.439 4.168 1.00 90.06 101 PRO A O 1
ATOM 870 N N . PHE A 1 102 ? -35.677 -3.603 3.569 1.00 86.00 102 PHE A N 1
ATOM 871 C CA . PHE A 1 102 ? -36.300 -2.494 2.858 1.00 86.00 102 PHE A CA 1
ATOM 872 C C . PHE A 1 102 ? -37.366 -1.819 3.744 1.00 86.00 102 PHE A C 1
ATOM 874 O O . PHE A 1 102 ? -38.221 -2.528 4.277 1.00 86.00 102 PHE A O 1
ATOM 881 N N . PRO A 1 103 ? -37.366 -0.478 3.881 1.00 89.31 103 PRO A N 1
ATOM 882 C CA . PRO A 1 103 ? -36.360 0.454 3.372 1.00 89.31 103 PRO A CA 1
ATOM 883 C C . PRO A 1 103 ? -35.152 0.571 4.319 1.00 89.31 103 PRO A C 1
ATOM 885 O O . PRO A 1 103 ? -35.305 0.679 5.533 1.00 89.31 103 PRO A O 1
ATOM 888 N N . HIS A 1 104 ? -33.945 0.648 3.756 1.00 93.69 104 HIS A N 1
ATOM 889 C CA . HIS A 1 104 ? -32.742 1.063 4.483 1.00 93.69 104 HIS A CA 1
ATOM 890 C C . HIS A 1 104 ? -32.061 2.207 3.713 1.00 93.69 104 HIS A C 1
ATOM 892 O O . HIS A 1 104 ? -31.904 2.082 2.497 1.00 93.69 104 HIS A O 1
ATOM 898 N N . PRO A 1 105 ? -31.608 3.303 4.357 1.00 94.12 105 PRO A N 1
ATOM 899 C CA . PRO A 1 105 ? -31.060 4.476 3.657 1.00 94.12 105 PRO A CA 1
ATOM 900 C C . PRO A 1 105 ? -29.921 4.172 2.666 1.00 94.12 105 PRO A C 1
ATOM 902 O O . PRO A 1 105 ? -29.829 4.794 1.609 1.00 94.12 105 PRO A O 1
ATOM 905 N N . PHE A 1 106 ? -29.103 3.153 2.955 1.00 95.75 106 PHE A N 1
ATOM 906 C CA . PHE A 1 106 ? -28.037 2.668 2.064 1.00 95.75 106 PHE A CA 1
ATOM 907 C C . PHE A 1 106 ? -28.526 2.191 0.681 1.00 95.75 106 PHE A C 1
ATOM 909 O O . PHE A 1 106 ? -27.736 2.120 -0.260 1.00 95.75 106 PHE A O 1
ATOM 916 N N . TRP A 1 107 ? -29.818 1.901 0.500 1.00 94.44 107 TRP A N 1
ATOM 917 C CA . TRP A 1 107 ? -30.379 1.563 -0.815 1.00 94.44 107 TRP A CA 1
ATOM 918 C C . TRP A 1 107 ? -30.174 2.682 -1.846 1.00 94.44 107 TRP A C 1
ATOM 920 O O . TRP A 1 107 ? -29.996 2.394 -3.032 1.00 94.44 107 TRP A O 1
ATOM 930 N N . ASN A 1 108 ? -30.066 3.933 -1.393 1.00 94.31 108 ASN A N 1
ATOM 931 C CA . ASN A 1 108 ? -29.778 5.097 -2.235 1.00 94.31 108 ASN A CA 1
ATOM 932 C C . ASN A 1 108 ? -28.275 5.313 -2.497 1.00 94.31 108 ASN A C 1
ATOM 934 O O . ASN A 1 108 ? -27.904 6.284 -3.149 1.00 94.31 108 ASN A O 1
ATOM 938 N N . SER A 1 109 ? -27.400 4.424 -2.010 1.00 94.81 109 SER A N 1
ATOM 939 C CA . SER A 1 109 ? -25.952 4.507 -2.230 1.00 94.81 109 SER A CA 1
ATOM 940 C C . SER A 1 109 ? -25.609 4.522 -3.723 1.00 94.81 109 SER A C 1
ATOM 942 O O . SER A 1 109 ? -26.077 3.671 -4.489 1.00 94.81 109 SER A O 1
ATOM 944 N N . ILE A 1 110 ? -24.744 5.450 -4.124 1.00 91.62 110 ILE A N 1
ATOM 945 C CA . ILE A 1 110 ? -24.212 5.565 -5.491 1.00 91.62 110 ILE A CA 1
ATOM 946 C C . ILE A 1 110 ? -22.696 5.343 -5.543 1.00 91.62 110 ILE A C 1
ATOM 948 O O . ILE A 1 110 ? -22.086 5.521 -6.595 1.00 91.62 110 ILE A O 1
ATOM 952 N N . ALA A 1 111 ? -22.085 4.899 -4.438 1.00 91.44 111 ALA A N 1
ATOM 953 C CA . ALA A 1 111 ? -20.647 4.674 -4.337 1.00 91.44 111 ALA A CA 1
ATOM 954 C C . ALA A 1 111 ? -20.112 3.788 -5.472 1.00 91.44 111 ALA A C 1
ATOM 956 O O . ALA A 1 111 ? -20.540 2.643 -5.624 1.00 91.44 111 ALA A O 1
ATOM 957 N N . SER A 1 112 ? -19.176 4.315 -6.261 1.00 86.25 112 SER A N 1
ATOM 958 C CA . SER A 1 112 ? -18.516 3.590 -7.354 1.00 86.25 112 SER A CA 1
ATOM 959 C C . SER A 1 112 ? -17.035 3.319 -7.100 1.00 86.25 112 SER A C 1
ATOM 961 O O . SER A 1 112 ? -16.408 2.588 -7.860 1.00 86.25 112 SER A O 1
ATOM 963 N N . THR A 1 113 ? -16.470 3.870 -6.026 1.00 84.44 113 THR A N 1
ATOM 964 C CA . THR A 1 113 ? -15.071 3.673 -5.636 1.00 84.44 113 THR A CA 1
ATOM 965 C C . THR A 1 113 ? -14.983 3.012 -4.258 1.00 84.44 113 THR A C 1
ATOM 967 O O . THR A 1 113 ? -15.896 3.181 -3.443 1.00 84.44 113 THR A O 1
ATOM 970 N N . PRO A 1 114 ? -13.893 2.279 -3.955 1.00 88.06 114 PRO A N 1
ATOM 971 C CA . PRO A 1 114 ? -13.703 1.667 -2.639 1.00 88.06 114 PRO A CA 1
ATOM 972 C C . PRO A 1 114 ? -13.760 2.683 -1.492 1.00 88.06 114 PRO A C 1
ATOM 974 O O . PRO A 1 114 ? -14.466 2.457 -0.514 1.00 88.06 114 PRO A O 1
ATOM 977 N N . THR A 1 115 ? -13.083 3.826 -1.638 1.00 89.25 115 THR A N 1
ATOM 978 C CA . THR A 1 115 ? -13.059 4.887 -0.619 1.00 89.25 115 THR A CA 1
ATOM 979 C C . THR A 1 115 ? -14.457 5.425 -0.350 1.00 89.25 115 THR A C 1
ATOM 981 O O . THR A 1 115 ? -14.887 5.470 0.800 1.00 89.25 115 THR A O 1
ATOM 984 N N . ARG A 1 116 ? -15.214 5.738 -1.412 1.00 92.81 116 ARG A N 1
ATOM 985 C CA . ARG A 1 116 ? -16.573 6.258 -1.261 1.00 92.81 116 ARG A CA 1
ATOM 986 C C . ARG A 1 116 ? -17.515 5.233 -0.635 1.00 92.81 116 ARG A C 1
ATOM 988 O O . ARG A 1 116 ? -18.364 5.594 0.175 1.00 92.81 116 ARG A O 1
ATOM 995 N N . LEU A 1 117 ? -17.364 3.956 -0.987 1.00 95.31 117 LEU A N 1
ATOM 996 C CA . LEU A 1 117 ? -18.147 2.886 -0.378 1.00 95.31 117 LEU A CA 1
ATOM 997 C C . LEU A 1 117 ? -17.871 2.797 1.126 1.00 95.31 117 LEU A C 1
ATOM 999 O O . LEU A 1 117 ? -18.815 2.731 1.904 1.00 95.31 117 LEU A O 1
ATOM 1003 N N . VAL A 1 118 ? -16.604 2.842 1.544 1.00 95.81 118 VAL A N 1
ATOM 1004 C CA . VAL A 1 118 ? -16.236 2.841 2.968 1.00 95.81 118 VAL A CA 1
ATOM 1005 C C . VAL A 1 118 ? -16.821 4.056 3.693 1.00 95.81 118 VAL A C 1
ATOM 1007 O O . VAL A 1 118 ? -17.400 3.890 4.763 1.00 95.81 118 VAL A O 1
ATOM 1010 N N . GLU A 1 119 ? -16.733 5.259 3.119 1.00 95.88 119 GLU A N 1
ATOM 1011 C CA . GLU A 1 119 ? -17.350 6.469 3.688 1.00 95.88 119 GLU A CA 1
ATOM 1012 C C . GLU A 1 119 ? -18.857 6.306 3.908 1.00 95.88 119 GLU A C 1
ATOM 1014 O O . GLU A 1 119 ? -19.362 6.597 4.992 1.00 95.88 119 GLU A O 1
ATOM 1019 N N . GLU A 1 120 ? -19.578 5.813 2.899 1.00 97.12 120 GLU A N 1
ATOM 1020 C CA . GLU A 1 120 ? -21.022 5.603 3.000 1.00 97.12 120 GLU A CA 1
ATOM 1021 C C . GLU A 1 120 ? -21.354 4.506 4.018 1.00 97.12 120 GLU A C 1
ATOM 1023 O O . GLU A 1 120 ? -22.232 4.697 4.856 1.00 97.12 120 GLU A O 1
ATOM 1028 N N . LEU A 1 121 ? -20.624 3.388 4.031 1.00 96.94 121 LEU A N 1
ATOM 1029 C CA . LEU A 1 121 ? -20.827 2.333 5.028 1.00 96.94 121 LEU A CA 1
ATOM 1030 C C . LEU A 1 121 ? -20.605 2.846 6.460 1.00 96.94 121 LEU A C 1
ATOM 1032 O O . LEU A 1 121 ? -21.377 2.479 7.347 1.00 96.94 121 LEU A O 1
ATOM 1036 N N . LYS A 1 122 ? -19.611 3.718 6.690 1.00 96.88 122 LYS A N 1
ATOM 1037 C CA . LYS A 1 122 ? -19.411 4.389 7.989 1.00 96.88 122 LYS A CA 1
ATOM 1038 C C . LYS A 1 122 ? -20.582 5.310 8.326 1.00 96.88 122 LYS A C 1
ATOM 1040 O O . LYS A 1 122 ? -21.090 5.261 9.444 1.00 96.88 122 LYS A O 1
ATOM 1045 N N . LEU A 1 123 ? -21.023 6.127 7.367 1.00 96.19 123 LEU A N 1
ATOM 1046 C CA . LEU A 1 123 ? -22.138 7.064 7.540 1.00 96.19 123 LEU A CA 1
ATOM 1047 C C . LEU A 1 123 ? -23.429 6.342 7.948 1.00 96.19 123 LEU A C 1
ATOM 1049 O O . LEU A 1 123 ? -24.132 6.793 8.850 1.00 96.19 123 LEU A O 1
ATOM 1053 N N . PHE A 1 124 ? -23.711 5.201 7.320 1.00 96.00 124 PHE A N 1
ATOM 1054 C CA . PHE A 1 124 ? -24.882 4.376 7.617 1.00 96.00 124 PHE A CA 1
ATOM 1055 C C . PHE A 1 124 ? -24.638 3.332 8.719 1.00 96.00 124 PHE A C 1
ATOM 1057 O O . PHE A 1 124 ? -25.491 2.479 8.937 1.00 96.00 124 PHE A O 1
ATOM 1064 N N . GLN A 1 125 ? -23.497 3.401 9.419 1.00 95.69 125 GLN A N 1
ATOM 1065 C CA . GLN A 1 125 ? -23.136 2.533 10.550 1.00 95.69 125 GLN A CA 1
ATOM 1066 C C . GLN A 1 125 ? -23.123 1.029 10.219 1.00 95.69 125 GLN A C 1
ATOM 1068 O O . GLN A 1 125 ? -23.232 0.185 11.106 1.00 95.69 125 GLN A O 1
ATOM 1073 N N . LEU A 1 126 ? -22.941 0.686 8.942 1.00 96.12 126 LEU A N 1
ATOM 1074 C CA . LEU A 1 126 ? -22.829 -0.692 8.455 1.00 96.12 126 LEU A CA 1
ATOM 1075 C C . LEU A 1 126 ? -21.429 -1.280 8.673 1.00 96.12 126 LEU A C 1
ATOM 1077 O O . LEU A 1 126 ? -21.238 -2.488 8.528 1.00 96.12 126 LEU A O 1
ATOM 1081 N N . ILE A 1 127 ? -20.462 -0.439 9.040 1.00 97.00 127 ILE A N 1
ATOM 1082 C CA . ILE A 1 127 ? -19.134 -0.820 9.521 1.00 97.00 127 ILE A CA 1
ATOM 1083 C C . ILE A 1 127 ? -18.715 0.055 10.702 1.00 97.00 127 ILE A C 1
ATOM 1085 O O . ILE A 1 127 ? -19.273 1.133 10.921 1.00 97.00 127 ILE A O 1
ATOM 1089 N N . ASP A 1 128 ? -17.700 -0.396 11.433 1.00 95.44 128 ASP A N 1
ATOM 1090 C CA . ASP A 1 128 ? -17.043 0.407 12.464 1.00 95.44 128 ASP A CA 1
ATOM 1091 C C . ASP A 1 128 ? -16.356 1.655 11.874 1.00 95.44 128 ASP A C 1
ATOM 1093 O O . ASP A 1 128 ? -15.910 1.668 10.722 1.00 95.44 128 ASP A O 1
ATOM 1097 N N . LYS A 1 129 ? -16.261 2.726 12.678 1.00 93.88 129 LYS A N 1
ATOM 1098 C CA . LYS A 1 129 ? -15.639 3.998 12.259 1.00 93.88 129 LYS A CA 1
ATOM 1099 C C . LYS A 1 129 ? -14.166 3.826 11.895 1.00 93.88 129 LYS A C 1
ATOM 1101 O O . LYS A 1 129 ? -13.710 4.397 10.905 1.00 93.88 129 LYS A O 1
ATOM 1106 N N . GLU A 1 130 ? -13.460 3.009 12.665 1.00 94.12 130 GLU A N 1
ATOM 1107 C CA . GLU A 1 130 ? -12.051 2.694 12.466 1.00 94.12 130 GLU A CA 1
ATOM 1108 C C . GLU A 1 130 ? -11.877 1.242 12.014 1.00 94.12 130 GLU A C 1
ATOM 1110 O O . GLU A 1 130 ? -12.707 0.387 12.342 1.00 94.12 130 GLU A O 1
ATOM 1115 N N . PRO A 1 131 ? -10.827 0.944 11.234 1.00 94.94 131 PRO A N 1
ATOM 1116 C CA . PRO A 1 131 ? -10.532 -0.426 10.856 1.00 94.94 131 PRO A CA 1
ATOM 1117 C C . PRO A 1 131 ? -10.193 -1.256 12.101 1.00 94.94 131 PRO A C 1
ATOM 1119 O O . PRO A 1 131 ? -9.480 -0.820 13.000 1.00 94.94 131 PRO A O 1
ATOM 1122 N N . SER A 1 132 ? -10.692 -2.488 12.126 1.00 94.19 132 SER A N 1
ATOM 1123 C CA . SER A 1 132 ? -10.359 -3.487 13.147 1.00 94.19 132 SER A CA 1
ATOM 1124 C C . SER A 1 132 ? -8.927 -4.012 13.018 1.00 94.19 132 SER A C 1
ATOM 1126 O O . SER A 1 132 ? -8.321 -4.407 14.010 1.00 94.19 132 SER A O 1
ATOM 1128 N N . GLU A 1 133 ? -8.381 -4.011 11.799 1.00 94.31 133 GLU A N 1
ATOM 1129 C CA . GLU A 1 133 ? -6.981 -4.325 11.516 1.00 94.31 133 GLU A CA 1
ATOM 1130 C C . GLU A 1 133 ? -6.478 -3.431 10.382 1.00 94.31 133 GLU A C 1
ATOM 1132 O O . GLU A 1 133 ? -7.194 -3.206 9.402 1.00 94.31 133 GLU A O 1
ATOM 1137 N N . SER A 1 134 ? -5.225 -3.000 10.488 1.00 92.69 134 SER A N 1
ATOM 1138 C CA . SER A 1 134 ? -4.515 -2.274 9.437 1.00 92.69 134 SER A CA 1
ATOM 1139 C C . SER A 1 134 ? -3.227 -3.018 9.124 1.00 92.69 134 SER A C 1
ATOM 1141 O O . SER A 1 134 ? -2.369 -3.172 9.992 1.00 92.69 134 SER A O 1
ATOM 1143 N N . HIS A 1 135 ? -3.098 -3.488 7.889 1.00 90.81 135 HIS A N 1
ATOM 1144 C CA . HIS A 1 135 ? -1.877 -4.100 7.378 1.00 90.81 135 HIS A CA 1
ATOM 1145 C C . HIS A 1 135 ? -1.248 -3.095 6.430 1.00 90.81 135 HIS A C 1
ATOM 1147 O O . HIS A 1 135 ? -1.723 -2.910 5.309 1.00 90.81 135 HIS A O 1
ATOM 1153 N N . LEU A 1 136 ? -0.235 -2.392 6.919 1.00 82.38 136 LEU A N 1
ATOM 1154 C CA . LEU A 1 136 ? 0.425 -1.356 6.146 1.00 82.38 136 LEU A CA 1
ATOM 1155 C C . LEU A 1 136 ? 1.264 -2.001 5.040 1.00 82.38 136 LEU A C 1
ATOM 1157 O O . LEU A 1 136 ? 1.894 -3.044 5.221 1.00 82.38 136 LEU A O 1
ATOM 1161 N N . SER A 1 137 ? 1.222 -1.389 3.866 1.00 77.88 137 SER A N 1
ATOM 1162 C CA . SER A 1 137 ? 2.237 -1.586 2.845 1.00 77.88 137 SER A CA 1
ATOM 1163 C C . SER A 1 137 ? 3.583 -1.102 3.354 1.00 77.88 137 SER A C 1
ATOM 1165 O O . SER A 1 137 ? 3.665 -0.368 4.336 1.00 77.88 137 SER A O 1
ATOM 1167 N N . LEU A 1 138 ? 4.635 -1.449 2.622 1.00 68.38 138 LEU A N 1
ATOM 1168 C CA . LEU A 1 138 ? 5.966 -0.917 2.891 1.00 68.38 138 LEU A CA 1
ATOM 1169 C C . LEU A 1 138 ? 5.959 0.626 2.973 1.00 68.38 138 LEU A C 1
ATOM 1171 O O . LEU A 1 138 ? 6.506 1.182 3.916 1.00 68.38 138 LEU A O 1
ATOM 1175 N N . PHE A 1 139 ? 5.244 1.328 2.080 1.00 68.69 139 PHE A N 1
ATOM 1176 C CA . PHE A 1 139 ? 5.104 2.792 2.157 1.00 68.69 139 PHE A CA 1
ATOM 1177 C C . PHE A 1 139 ? 4.357 3.256 3.412 1.00 68.69 139 PHE A C 1
ATOM 1179 O O . PHE A 1 139 ? 4.782 4.206 4.068 1.00 68.69 139 PHE A O 1
ATOM 1186 N N . GLY A 1 140 ? 3.270 2.573 3.774 1.00 72.94 140 GLY A N 1
ATOM 1187 C CA . GLY A 1 140 ? 2.532 2.871 5.001 1.00 72.94 140 GLY A CA 1
ATOM 1188 C C . GLY A 1 140 ? 3.380 2.654 6.260 1.00 72.94 140 GLY A C 1
ATOM 1189 O O . GLY A 1 140 ? 3.292 3.436 7.207 1.00 72.94 140 GLY A O 1
ATOM 1190 N N . GLU A 1 141 ? 4.240 1.631 6.279 1.00 74.81 141 GLU A N 1
ATOM 1191 C CA . GLU A 1 141 ? 5.171 1.381 7.386 1.00 74.81 141 GLU A CA 1
ATOM 1192 C C . GLU A 1 141 ? 6.218 2.493 7.524 1.00 74.81 141 GLU A C 1
ATOM 1194 O O . GLU A 1 141 ? 6.492 2.910 8.651 1.00 74.81 141 GLU A O 1
ATOM 1199 N N . VAL A 1 142 ? 6.743 3.020 6.411 1.00 75.25 142 VAL A N 1
ATOM 1200 C CA . VAL A 1 142 ? 7.661 4.176 6.406 1.00 75.25 142 VAL A CA 1
ATOM 1201 C C . VAL A 1 142 ? 6.976 5.420 6.951 1.00 75.25 142 VAL A C 1
ATOM 1203 O O . VAL A 1 142 ? 7.495 6.039 7.880 1.00 75.25 142 VAL A O 1
ATOM 1206 N N . GLN A 1 143 ? 5.788 5.743 6.441 1.00 77.88 143 GLN A N 1
ATOM 1207 C CA . GLN A 1 143 ? 5.044 6.919 6.885 1.00 77.88 143 GLN A CA 1
ATOM 1208 C C . GLN A 1 143 ? 4.730 6.841 8.384 1.00 77.88 143 GLN A C 1
ATOM 1210 O O . GLN A 1 143 ? 4.914 7.802 9.131 1.00 77.88 143 GLN A O 1
ATOM 1215 N N . ASN A 1 144 ? 4.316 5.666 8.863 1.00 81.19 144 ASN A N 1
ATOM 1216 C CA . ASN A 1 144 ? 4.090 5.428 10.286 1.00 81.19 144 ASN A CA 1
ATOM 1217 C C . ASN A 1 144 ? 5.390 5.541 11.103 1.00 81.19 144 ASN A C 1
ATOM 1219 O O . ASN A 1 144 ? 5.394 6.138 12.180 1.00 81.19 144 ASN A O 1
ATOM 1223 N N . ALA A 1 145 ? 6.506 5.004 10.606 1.00 81.12 145 ALA A N 1
ATOM 1224 C CA . ALA A 1 145 ? 7.812 5.141 11.245 1.00 81.12 145 ALA A CA 1
ATOM 1225 C C . ALA A 1 145 ? 8.238 6.615 11.361 1.00 81.12 145 ALA A C 1
ATOM 1227 O O . ALA A 1 145 ? 8.751 7.022 12.410 1.00 81.12 145 ALA A O 1
ATOM 1228 N N . PHE A 1 146 ? 7.984 7.414 10.325 1.00 82.69 146 PHE A N 1
ATOM 1229 C CA . PHE A 1 146 ? 8.266 8.845 10.297 1.00 82.69 146 PHE A CA 1
ATOM 1230 C C . PHE A 1 146 ? 7.399 9.634 11.292 1.00 82.69 146 PHE A C 1
ATOM 1232 O O . PHE A 1 146 ? 7.925 10.430 12.076 1.00 82.69 146 PHE A O 1
ATOM 1239 N N . GLU A 1 147 ? 6.095 9.356 11.360 1.00 84.31 147 GLU A N 1
ATOM 1240 C CA . GLU A 1 147 ? 5.210 9.963 12.366 1.00 84.31 147 GLU A CA 1
ATOM 1241 C C . GLU A 1 147 ? 5.603 9.560 13.797 1.00 84.31 147 GLU A C 1
ATOM 1243 O O . GLU A 1 147 ? 5.640 10.397 14.703 1.00 84.31 147 GLU A O 1
ATOM 1248 N N . GLN A 1 148 ? 5.993 8.302 14.020 1.00 82.31 148 GLN A N 1
ATOM 1249 C CA . GLN A 1 148 ? 6.523 7.869 15.317 1.00 82.31 148 GLN A CA 1
ATOM 1250 C C . GLN A 1 148 ? 7.815 8.605 15.685 1.00 82.31 148 GLN A C 1
ATOM 1252 O O . GLN A 1 148 ? 7.984 8.994 16.839 1.00 82.31 148 GLN A O 1
ATOM 1257 N N . LEU A 1 149 ? 8.715 8.837 14.727 1.00 84.06 149 LEU A N 1
ATOM 1258 C CA . LEU A 1 149 ? 9.940 9.614 14.942 1.00 84.06 149 LEU A CA 1
ATOM 1259 C C . LEU A 1 149 ? 9.642 11.038 15.404 1.00 84.06 149 LEU A C 1
ATOM 1261 O O . LEU A 1 149 ? 10.236 11.502 16.380 1.00 84.06 149 LEU A O 1
ATOM 1265 N N . LYS A 1 150 ? 8.696 11.700 14.737 1.00 84.31 150 LYS A N 1
ATOM 1266 C CA . LYS A 1 150 ? 8.234 13.045 15.087 1.00 84.31 150 LYS A CA 1
ATOM 1267 C C . LYS A 1 150 ? 7.713 13.120 16.522 1.00 84.31 150 LYS A C 1
ATOM 1269 O O . LYS A 1 150 ? 8.011 14.079 17.229 1.00 84.31 150 LYS A O 1
ATOM 1274 N N . LEU A 1 151 ? 6.976 12.099 16.961 1.00 83.69 151 LEU A N 1
ATOM 1275 C CA . LEU A 1 151 ? 6.416 12.020 18.313 1.00 83.69 151 LEU A CA 1
ATOM 1276 C C . LEU A 1 151 ? 7.467 11.671 19.378 1.00 83.69 151 LEU A C 1
ATOM 1278 O O . LEU A 1 151 ? 7.480 12.270 20.451 1.00 83.69 151 LEU A O 1
ATOM 1282 N N . LEU A 1 152 ? 8.342 10.701 19.100 1.00 83.00 152 LEU A N 1
ATOM 1283 C CA . LEU A 1 152 ? 9.295 10.155 20.074 1.00 83.00 152 LEU A CA 1
ATOM 1284 C C . LEU A 1 152 ? 10.558 11.006 20.227 1.00 83.00 152 LEU A C 1
ATOM 1286 O O . LEU A 1 152 ? 11.195 10.979 21.281 1.00 83.00 152 LEU A O 1
ATOM 1290 N N . SER A 1 153 ? 10.958 11.734 19.182 1.00 82.69 153 SER A N 1
ATOM 1291 C CA . SER A 1 153 ? 12.173 12.545 19.201 1.00 82.69 153 SER A CA 1
ATOM 1292 C C . SER A 1 153 ? 12.032 13.833 18.381 1.00 82.69 153 SER A C 1
ATOM 1294 O O . SER A 1 153 ? 12.675 13.979 17.336 1.00 82.69 153 SER A O 1
ATOM 1296 N N . PRO A 1 154 ? 11.256 14.820 18.874 1.00 81.00 154 PRO A N 1
ATOM 1297 C CA . PRO A 1 154 ? 11.075 16.103 18.194 1.00 81.00 154 PRO A CA 1
ATOM 1298 C C . PRO A 1 154 ? 12.398 16.799 17.849 1.00 81.00 154 PRO A C 1
ATOM 1300 O O . PRO A 1 154 ? 12.532 17.366 16.780 1.00 81.00 154 PRO A O 1
ATOM 1303 N N . GLN A 1 155 ? 13.419 16.676 18.702 1.00 81.19 155 GLN A N 1
ATOM 1304 C CA . GLN A 1 155 ? 14.756 17.257 18.491 1.00 81.19 155 GLN A CA 1
ATOM 1305 C C . GLN A 1 155 ? 15.514 16.626 17.313 1.00 81.19 155 GLN A C 1
ATOM 1307 O O . GLN A 1 155 ? 16.344 17.271 16.675 1.00 81.19 155 GLN A O 1
ATOM 1312 N N . VAL A 1 156 ? 15.288 15.333 17.058 1.00 78.88 156 VAL A N 1
ATOM 1313 C CA . VAL A 1 156 ? 15.839 14.645 15.885 1.00 78.88 156 VAL A CA 1
ATOM 1314 C C . VAL A 1 156 ? 15.051 15.066 14.648 1.00 78.88 156 VAL A C 1
ATOM 1316 O O . VAL A 1 156 ? 15.665 15.425 13.650 1.00 78.88 156 VAL A O 1
ATOM 1319 N N . TYR A 1 157 ? 13.722 15.115 14.750 1.00 78.50 157 TYR A N 1
ATOM 1320 C CA . TYR A 1 157 ? 12.831 15.579 13.686 1.00 78.50 157 TYR A CA 1
ATOM 1321 C C . TYR A 1 157 ? 13.052 17.053 13.300 1.00 78.50 157 TYR A C 1
ATOM 1323 O O . TYR A 1 157 ? 12.970 17.417 12.138 1.00 78.50 157 TYR A O 1
ATOM 1331 N N . GLU A 1 158 ? 13.407 17.935 14.231 1.00 82.69 158 GLU A N 1
ATOM 1332 C CA . GLU A 1 158 ? 13.717 19.341 13.925 1.00 82.69 158 GLU A CA 1
ATOM 1333 C C . GLU A 1 158 ? 14.895 19.496 12.952 1.00 82.69 158 GLU A C 1
ATOM 1335 O O . GLU A 1 158 ? 15.004 20.525 12.284 1.00 82.69 158 GLU A O 1
ATOM 1340 N N . LYS A 1 159 ? 15.750 18.470 12.839 1.00 81.38 159 LYS A N 1
ATOM 1341 C CA . LYS A 1 159 ? 16.853 18.428 11.872 1.00 81.38 159 LYS A CA 1
ATOM 1342 C C . LYS A 1 159 ? 16.425 18.002 10.467 1.00 81.38 159 LYS A C 1
ATOM 1344 O O . LYS A 1 159 ? 17.221 18.173 9.552 1.00 81.38 159 LYS A O 1
ATOM 1349 N N . PHE A 1 160 ? 15.244 17.402 10.312 1.00 80.62 160 PHE A N 1
ATOM 1350 C CA . PHE A 1 160 ? 14.685 16.987 9.026 1.00 80.62 160 PHE A CA 1
ATOM 1351 C C . PHE A 1 160 ? 13.148 16.951 9.090 1.00 80.62 160 PHE A C 1
ATOM 1353 O O . PHE A 1 160 ? 12.539 16.127 9.767 1.00 80.62 160 PHE A O 1
ATOM 1360 N N . LYS A 1 161 ? 12.484 17.850 8.368 1.00 77.12 161 LYS A N 1
ATOM 1361 C CA . LYS A 1 161 ? 11.028 18.047 8.439 1.00 77.12 161 LYS A CA 1
ATOM 1362 C C . LYS A 1 161 ? 10.238 17.128 7.507 1.00 77.12 161 LYS A C 1
ATOM 1364 O O . LYS A 1 161 ? 9.009 17.157 7.550 1.00 77.12 161 LYS A O 1
ATOM 1369 N N . SER A 1 162 ? 10.915 16.334 6.678 1.00 81.12 162 SER A N 1
ATOM 1370 C CA . SER A 1 162 ? 10.312 15.329 5.799 1.00 81.12 162 SER A CA 1
ATOM 1371 C C . SER A 1 162 ? 11.200 14.088 5.651 1.00 81.12 162 SER A C 1
ATOM 1373 O O . SER A 1 162 ? 12.405 14.129 5.917 1.00 81.12 162 SER A O 1
ATOM 1375 N N . GLU A 1 163 ? 10.606 12.981 5.197 1.00 77.75 163 GLU A N 1
ATOM 1376 C CA . GLU A 1 163 ? 11.333 11.758 4.825 1.00 77.75 163 GLU A CA 1
ATOM 1377 C C . GLU A 1 163 ? 12.381 12.038 3.742 1.00 77.75 163 GLU A C 1
ATOM 1379 O O . GLU A 1 163 ? 13.509 11.560 3.823 1.00 77.75 163 GLU A O 1
ATOM 1384 N N . GLU A 1 164 ? 12.036 12.867 2.755 1.00 78.56 164 GLU A N 1
ATOM 1385 C CA . GLU A 1 164 ? 12.944 13.278 1.683 1.00 78.56 164 GLU A CA 1
ATOM 1386 C C . GLU A 1 164 ? 14.152 14.049 2.233 1.00 78.56 164 GLU A C 1
ATOM 1388 O O . GLU A 1 164 ? 15.293 13.773 1.855 1.00 78.56 164 GLU A O 1
ATOM 1393 N N . GLU A 1 165 ? 13.928 14.967 3.178 1.00 83.31 165 GLU A N 1
ATOM 1394 C CA . GLU A 1 165 ? 15.002 15.719 3.826 1.00 83.31 165 GLU A CA 1
ATOM 1395 C C . GLU A 1 165 ? 15.907 14.790 4.642 1.00 83.31 165 GLU A C 1
ATOM 1397 O O . GLU A 1 165 ? 17.130 14.869 4.511 1.00 83.31 165 GLU A O 1
ATOM 1402 N N . TYR A 1 166 ? 15.335 13.846 5.398 1.00 84.31 166 TYR A N 1
ATOM 1403 C CA . TYR A 1 166 ? 16.106 12.821 6.106 1.00 84.31 166 TYR A CA 1
ATOM 1404 C C . TYR A 1 166 ? 16.971 12.006 5.145 1.00 84.31 166 TYR A C 1
ATOM 1406 O O . TYR A 1 166 ? 18.184 11.881 5.334 1.00 84.31 166 TYR A O 1
ATOM 1414 N N . LEU A 1 167 ? 16.359 11.486 4.079 1.00 79.38 167 LEU A N 1
ATOM 1415 C CA . LEU A 1 167 ? 17.043 10.693 3.070 1.00 79.38 167 LEU A CA 1
ATOM 1416 C C . LEU A 1 167 ? 18.126 11.503 2.367 1.00 79.38 167 LEU A C 1
ATOM 1418 O O . LEU A 1 167 ? 19.095 10.892 1.923 1.00 79.38 167 LEU A O 1
ATOM 1422 N N . SER A 1 168 ? 18.011 12.838 2.308 1.00 79.44 168 SER A N 1
ATOM 1423 C CA . SER A 1 168 ? 18.991 13.774 1.745 1.00 79.44 168 SER A CA 1
ATOM 1424 C C . SER A 1 168 ? 20.235 13.991 2.626 1.00 79.44 168 SER A C 1
ATOM 1426 O O . SER A 1 168 ? 21.294 14.308 2.079 1.00 79.44 168 SER A O 1
ATOM 1428 N N . LEU A 1 169 ? 20.173 13.699 3.932 1.00 81.62 169 LEU A N 1
ATOM 1429 C CA . LEU A 1 169 ? 21.286 13.915 4.865 1.00 81.62 169 LEU A CA 1
ATOM 1430 C C . LEU A 1 169 ? 22.548 13.106 4.499 1.00 81.62 169 LEU A C 1
ATOM 1432 O O . LEU A 1 169 ? 22.442 11.990 3.967 1.00 81.62 169 LEU A O 1
ATOM 1436 N N . PRO A 1 170 ? 23.753 13.619 4.824 1.00 80.50 170 PRO A N 1
ATOM 1437 C CA . PRO A 1 170 ? 24.98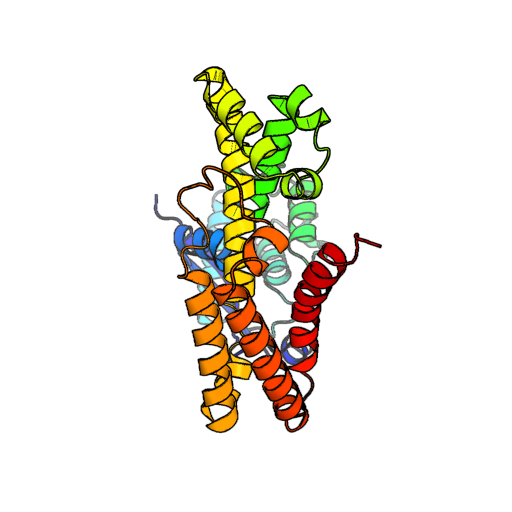9 12.861 4.686 1.00 80.50 170 PRO A CA 1
ATOM 1438 C C . PRO A 1 170 ? 24.964 11.569 5.507 1.00 80.50 170 PRO A C 1
ATOM 1440 O O . PRO A 1 170 ? 24.477 11.537 6.638 1.00 80.50 170 PRO A O 1
ATOM 1443 N N . THR A 1 171 ? 25.565 10.516 4.961 1.00 77.81 171 THR A N 1
ATOM 1444 C CA . THR A 1 171 ? 25.713 9.190 5.578 1.00 77.81 171 THR A CA 1
ATOM 1445 C C . THR A 1 171 ? 26.248 9.255 7.015 1.00 77.81 171 THR A C 1
ATOM 1447 O O . THR A 1 171 ? 25.699 8.623 7.912 1.00 77.81 171 THR A O 1
ATOM 1450 N N . THR A 1 172 ? 27.243 10.112 7.263 1.00 79.00 172 THR A N 1
ATOM 1451 C CA . THR A 1 172 ? 27.842 10.343 8.590 1.00 79.00 172 THR A CA 1
ATOM 1452 C C . THR A 1 172 ? 26.874 10.970 9.596 1.00 79.00 172 THR A C 1
ATOM 1454 O O . THR A 1 172 ? 26.912 10.649 10.782 1.00 79.00 172 THR A O 1
ATOM 1457 N N . VAL A 1 173 ? 25.973 11.847 9.148 1.00 84.00 173 VAL A N 1
ATOM 1458 C CA . VAL A 1 173 ? 24.940 12.446 10.009 1.00 84.00 173 VAL A CA 1
ATOM 1459 C C . VAL A 1 173 ? 23.899 11.392 10.377 1.00 84.00 173 VAL A C 1
ATOM 1461 O O . VAL A 1 173 ? 23.502 11.296 11.538 1.00 84.00 173 VAL A O 1
ATOM 1464 N N . LYS A 1 174 ? 23.491 10.562 9.412 1.00 84.50 174 LYS A N 1
ATOM 1465 C CA . LYS A 1 174 ? 22.526 9.478 9.641 1.00 84.50 174 LYS A CA 1
ATOM 1466 C C . LYS A 1 174 ? 23.088 8.404 10.578 1.00 84.50 174 LYS A C 1
ATOM 1468 O O . LYS A 1 174 ? 22.376 7.989 11.488 1.00 84.50 174 LYS A O 1
ATOM 1473 N N . GLU A 1 175 ? 24.374 8.063 10.451 1.00 84.62 175 GLU A N 1
ATOM 1474 C CA . GLU A 1 175 ? 25.112 7.215 11.403 1.00 84.62 175 GLU A CA 1
ATOM 1475 C C . GLU A 1 175 ? 25.024 7.760 12.834 1.00 84.62 175 GLU A C 1
ATOM 1477 O O . GLU A 1 175 ? 24.625 7.044 13.751 1.00 84.62 175 GLU A O 1
ATOM 1482 N N . GLN A 1 176 ? 25.328 9.045 13.040 1.00 85.88 176 GLN A N 1
ATOM 1483 C CA . GLN A 1 176 ? 25.269 9.660 14.370 1.00 85.88 176 GLN A CA 1
ATOM 1484 C C . GLN A 1 176 ? 23.855 9.642 14.965 1.00 85.88 176 GLN A C 1
ATOM 1486 O O . GLN A 1 176 ? 23.689 9.377 16.158 1.00 85.88 176 GLN A O 1
ATOM 1491 N N . LEU A 1 177 ? 22.835 9.924 14.149 1.00 86.81 177 LEU A N 1
ATOM 1492 C CA . LEU A 1 177 ? 21.435 9.867 14.572 1.00 86.81 177 LEU A CA 1
ATOM 1493 C C . LEU A 1 177 ? 21.035 8.446 14.974 1.00 86.81 177 LEU A C 1
ATOM 1495 O O . LEU A 1 177 ? 20.437 8.262 16.036 1.00 86.81 177 LEU A O 1
ATOM 1499 N N . PHE A 1 178 ? 21.412 7.454 14.167 1.00 86.94 178 PHE A N 1
ATOM 1500 C CA . PHE A 1 178 ? 21.130 6.052 14.437 1.00 86.94 178 PHE A CA 1
ATOM 1501 C C . PHE A 1 178 ? 21.825 5.567 15.712 1.00 86.94 178 PHE A C 1
ATOM 1503 O O . PHE A 1 178 ? 21.154 5.056 16.604 1.00 86.94 178 PHE A O 1
ATOM 1510 N N . LEU A 1 179 ? 23.135 5.799 15.853 1.00 86.38 179 LEU A N 1
ATOM 1511 C CA . LEU A 1 179 ? 23.911 5.391 17.031 1.00 86.38 179 LEU A CA 1
ATOM 1512 C C . LEU A 1 179 ? 23.389 6.041 18.319 1.00 86.38 179 LEU A C 1
ATOM 1514 O O . LEU A 1 179 ? 23.298 5.395 19.367 1.00 86.38 179 LEU A O 1
ATOM 1518 N N . ARG A 1 180 ? 22.989 7.317 18.251 1.00 84.81 180 ARG A N 1
ATOM 1519 C CA . ARG A 1 180 ? 22.344 8.005 19.376 1.00 84.81 180 ARG A CA 1
ATOM 1520 C C . ARG A 1 180 ? 20.997 7.371 19.715 1.00 84.81 180 ARG A C 1
ATOM 1522 O O . ARG A 1 180 ? 20.715 7.169 20.897 1.00 84.81 180 ARG A O 1
ATOM 1529 N N . ALA A 1 181 ? 20.187 7.031 18.717 1.00 84.12 181 ALA A N 1
ATOM 1530 C CA . ALA A 1 181 ? 18.918 6.343 18.926 1.00 84.12 181 ALA A CA 1
ATOM 1531 C C . ALA A 1 181 ? 19.103 4.910 19.462 1.00 84.12 181 ALA A C 1
ATOM 1533 O O . ALA A 1 181 ? 18.325 4.464 20.295 1.00 84.12 181 ALA A O 1
ATOM 1534 N N . SER A 1 182 ? 20.157 4.194 19.075 1.00 83.12 182 SER A N 1
ATOM 1535 C CA . SER A 1 182 ? 20.417 2.830 19.554 1.00 83.12 182 SER A CA 1
ATOM 1536 C C . SER A 1 182 ? 21.130 2.766 20.911 1.00 83.12 182 SER A C 1
ATOM 1538 O O . SER A 1 182 ? 21.284 1.682 21.465 1.00 83.12 182 SER A O 1
ATOM 1540 N N . SER A 1 183 ? 21.561 3.902 21.470 1.00 83.06 183 SER A N 1
ATOM 1541 C CA . SER A 1 183 ? 22.345 3.965 22.718 1.00 83.06 183 SER A CA 1
ATOM 1542 C C . SER A 1 183 ? 21.587 3.552 23.991 1.00 83.06 183 SER A C 1
ATOM 1544 O O . SER A 1 183 ? 22.199 3.359 25.040 1.00 83.06 183 SER A O 1
ATOM 1546 N N . SER A 1 184 ? 20.259 3.413 23.932 1.00 80.00 184 SER A N 1
ATOM 1547 C CA . SER A 1 184 ? 19.429 3.010 25.069 1.00 80.00 184 SER A CA 1
ATOM 1548 C C . SER A 1 184 ? 18.224 2.201 24.608 1.00 80.00 184 SER A C 1
ATOM 1550 O O . SER A 1 184 ? 17.611 2.519 23.590 1.00 80.00 184 SER A O 1
ATOM 1552 N N . HIS A 1 185 ? 17.811 1.220 25.416 1.00 78.62 185 HIS A N 1
ATOM 1553 C CA . HIS A 1 185 ? 16.604 0.428 25.167 1.00 78.62 185 HIS A CA 1
ATOM 1554 C C . HIS A 1 185 ? 15.355 1.306 24.973 1.00 78.62 185 HIS A C 1
ATOM 1556 O O . HIS A 1 185 ? 14.509 1.009 24.133 1.00 78.62 185 HIS A O 1
ATOM 1562 N N . LYS A 1 186 ? 15.281 2.440 25.687 1.00 76.69 186 LYS A N 1
ATOM 1563 C CA . LYS A 1 186 ? 14.169 3.400 25.585 1.00 76.69 186 LYS A CA 1
ATOM 1564 C C . LYS A 1 186 ? 14.041 4.038 24.195 1.00 76.69 186 LYS A C 1
ATOM 1566 O O . LYS A 1 186 ? 12.954 4.470 23.833 1.00 76.69 186 LYS A O 1
ATOM 1571 N N . ASN A 1 187 ? 15.122 4.065 23.417 1.00 79.88 187 ASN A N 1
ATOM 1572 C CA . ASN A 1 187 ? 15.192 4.738 22.122 1.00 79.88 187 ASN A CA 1
ATOM 1573 C C . ASN A 1 187 ? 15.211 3.754 20.935 1.00 79.88 187 ASN A C 1
ATOM 1575 O O . ASN A 1 187 ? 15.291 4.180 19.784 1.00 79.88 187 ASN A O 1
ATOM 1579 N N . LEU A 1 188 ? 15.074 2.444 21.175 1.00 83.56 188 LEU A N 1
ATOM 1580 C CA . LEU A 1 188 ? 15.090 1.441 20.102 1.00 83.56 188 LEU A CA 1
ATOM 1581 C C . LEU A 1 188 ? 13.971 1.631 19.074 1.00 83.56 188 LEU A C 1
ATOM 1583 O O . LEU A 1 188 ? 14.165 1.294 17.912 1.00 83.56 188 LEU A O 1
ATOM 1587 N N . LEU A 1 189 ? 12.824 2.196 19.466 1.00 80.88 189 LEU A N 1
ATOM 1588 C CA . LEU A 1 189 ? 11.755 2.536 18.522 1.00 80.88 189 LEU A CA 1
ATOM 1589 C C . LEU A 1 189 ? 12.189 3.630 17.537 1.00 80.88 189 LEU A C 1
ATOM 1591 O O . LEU A 1 189 ? 11.905 3.517 16.353 1.00 80.88 189 LEU A O 1
ATOM 1595 N N . ILE A 1 190 ? 12.951 4.627 17.996 1.00 84.12 190 ILE A N 1
ATOM 1596 C CA . ILE A 1 190 ? 13.529 5.677 17.142 1.00 84.12 190 ILE A CA 1
ATOM 1597 C C . ILE A 1 190 ? 14.527 5.044 16.166 1.00 84.12 190 ILE A C 1
ATOM 1599 O O . ILE A 1 190 ? 14.459 5.299 14.967 1.00 84.12 190 ILE A O 1
ATOM 1603 N N . ALA A 1 191 ? 15.420 4.179 16.661 1.00 85.81 191 ALA A N 1
ATOM 1604 C CA . ALA A 1 191 ? 16.390 3.480 15.817 1.00 85.81 191 ALA A CA 1
ATOM 1605 C C . ALA A 1 191 ? 15.693 2.589 14.776 1.00 85.81 191 ALA A C 1
ATOM 1607 O O . ALA A 1 191 ? 16.048 2.619 13.601 1.00 85.81 191 ALA A O 1
ATOM 1608 N N . LYS A 1 192 ? 14.651 1.854 15.188 1.00 85.00 192 LYS A N 1
ATOM 1609 C CA . LYS A 1 192 ? 13.817 1.043 14.296 1.00 85.00 192 LYS A CA 1
ATOM 1610 C C . LYS A 1 192 ? 13.165 1.901 13.214 1.00 85.00 192 LYS A C 1
ATOM 1612 O O . LYS A 1 192 ? 13.212 1.516 12.053 1.00 85.00 192 LYS A O 1
ATOM 1617 N N . SER A 1 193 ? 12.587 3.045 13.569 1.00 86.25 193 SER A N 1
ATOM 1618 C CA . SER A 1 193 ? 11.955 3.932 12.594 1.00 86.25 193 SER A CA 1
ATOM 1619 C C . SER A 1 193 ? 12.953 4.490 11.578 1.00 86.25 193 SER A C 1
ATOM 1621 O O . SER A 1 193 ? 12.673 4.466 10.385 1.00 86.25 193 SER A O 1
ATOM 1623 N N . LEU A 1 194 ? 14.135 4.930 12.029 1.00 86.12 194 LEU A N 1
ATOM 1624 C CA . LEU A 1 194 ? 15.207 5.391 11.136 1.00 86.12 194 LEU A CA 1
ATOM 1625 C C . LEU A 1 194 ? 15.648 4.273 10.182 1.00 86.12 194 LEU A C 1
ATOM 1627 O O . LEU A 1 194 ? 15.756 4.496 8.980 1.00 86.12 194 LEU A O 1
ATOM 1631 N N . PHE A 1 195 ? 15.843 3.059 10.708 1.00 85.31 195 PHE A N 1
ATOM 1632 C CA . PHE A 1 195 ? 16.198 1.894 9.900 1.00 85.31 195 PHE A CA 1
ATOM 1633 C C . PHE A 1 195 ? 15.132 1.554 8.860 1.00 85.31 195 PHE A C 1
ATOM 1635 O O . PHE A 1 195 ? 15.486 1.314 7.714 1.00 85.31 195 PHE A O 1
ATOM 1642 N N . LEU A 1 196 ? 13.847 1.559 9.230 1.00 81.81 196 LEU A N 1
ATOM 1643 C CA . LEU A 1 196 ? 12.754 1.269 8.298 1.00 81.81 196 LEU A CA 1
ATOM 1644 C C . LEU A 1 196 ? 12.703 2.284 7.152 1.00 81.81 196 LEU A C 1
ATOM 1646 O O . LEU A 1 196 ? 12.598 1.882 5.997 1.00 81.81 196 LEU A O 1
ATOM 1650 N N . ILE A 1 197 ? 12.857 3.581 7.442 1.00 81.25 197 ILE A N 1
ATOM 1651 C CA . ILE A 1 197 ? 12.911 4.620 6.401 1.00 81.25 197 ILE A CA 1
ATOM 1652 C C . ILE A 1 197 ? 14.061 4.348 5.418 1.00 81.25 197 ILE A C 1
ATOM 1654 O O . ILE A 1 197 ? 13.872 4.424 4.202 1.00 81.25 197 ILE A O 1
ATOM 1658 N N . GLU A 1 198 ? 15.254 4.001 5.916 1.00 81.44 198 GLU A N 1
ATOM 1659 C CA . GLU A 1 198 ? 16.388 3.686 5.041 1.00 81.44 198 GLU A CA 1
ATOM 1660 C C . GLU A 1 198 ? 16.205 2.361 4.292 1.00 81.44 198 GLU A C 1
ATOM 1662 O O . GLU A 1 198 ? 16.407 2.314 3.084 1.00 81.44 198 GLU A O 1
ATOM 1667 N N . GLN A 1 199 ? 15.794 1.285 4.960 1.00 77.56 199 GLN A N 1
ATOM 1668 C CA . GLN A 1 199 ? 15.579 -0.023 4.340 1.00 77.56 199 GLN A CA 1
ATOM 1669 C C . GLN A 1 199 ? 14.580 0.065 3.183 1.00 77.56 199 GLN A C 1
ATOM 1671 O O . GLN A 1 199 ? 14.820 -0.493 2.111 1.00 77.56 199 GLN A O 1
ATOM 1676 N N . GLU A 1 200 ? 13.478 0.783 3.370 1.00 70.69 200 GLU A N 1
ATOM 1677 C CA . GLU A 1 200 ? 12.434 0.866 2.357 1.00 70.69 200 GLU A CA 1
ATOM 1678 C C . GLU A 1 200 ? 12.818 1.759 1.187 1.00 70.69 200 GLU A C 1
ATOM 1680 O O . GLU A 1 200 ? 12.543 1.407 0.040 1.00 70.69 200 GLU A O 1
ATOM 1685 N N . TYR A 1 201 ? 13.558 2.847 1.423 1.00 70.62 201 TYR A N 1
ATOM 1686 C CA . TYR A 1 201 ? 14.156 3.591 0.314 1.00 70.62 201 TYR A CA 1
ATOM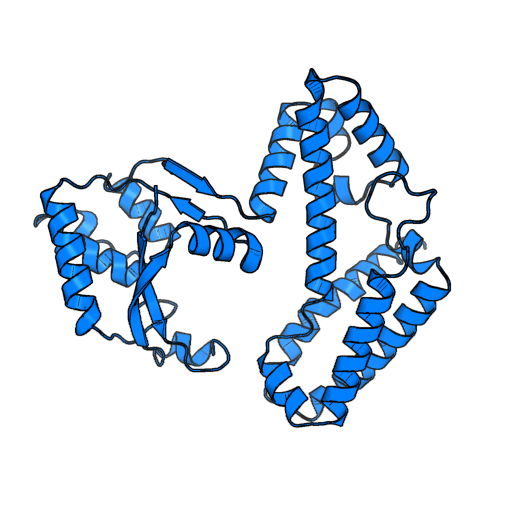 1687 C C . TYR A 1 201 ? 15.144 2.713 -0.471 1.00 70.62 201 TYR A C 1
ATOM 1689 O O . TYR A 1 201 ? 15.189 2.774 -1.702 1.00 70.62 201 TYR A O 1
ATOM 1697 N N . PHE A 1 202 ? 15.884 1.824 0.200 1.00 71.94 202 PHE A N 1
ATOM 1698 C CA . PHE A 1 202 ? 16.778 0.878 -0.468 1.00 71.94 202 PHE A CA 1
ATOM 1699 C C . PHE A 1 202 ? 15.987 -0.123 -1.316 1.00 71.94 202 PHE A C 1
ATOM 1701 O O . PHE A 1 202 ? 16.309 -0.315 -2.487 1.00 71.94 202 PHE A O 1
ATOM 1708 N N . ILE A 1 203 ? 14.913 -0.707 -0.777 1.00 63.06 203 ILE A N 1
ATOM 1709 C CA . ILE A 1 203 ? 14.028 -1.634 -1.501 1.00 63.06 203 ILE A CA 1
ATOM 1710 C C . ILE A 1 203 ? 13.333 -0.940 -2.678 1.00 63.06 203 ILE A C 1
ATOM 1712 O O . ILE A 1 203 ? 13.274 -1.508 -3.771 1.00 63.06 203 ILE A O 1
ATOM 1716 N N . TYR A 1 204 ? 12.847 0.288 -2.495 1.00 61.28 204 TYR A N 1
ATOM 1717 C CA . TYR A 1 204 ? 12.286 1.118 -3.561 1.00 61.28 204 TYR A CA 1
ATOM 1718 C C . TYR A 1 204 ? 13.300 1.314 -4.691 1.00 61.28 204 TYR A C 1
ATOM 1720 O O . TYR A 1 204 ? 13.001 1.040 -5.859 1.00 61.28 204 TYR A O 1
ATOM 1728 N N . LEU A 1 205 ? 14.536 1.685 -4.342 1.00 58.34 205 LEU A N 1
ATOM 1729 C CA . LEU A 1 205 ? 15.629 1.783 -5.300 1.00 58.34 205 LEU A CA 1
ATOM 1730 C C . LEU A 1 205 ? 15.888 0.439 -5.988 1.00 58.34 205 LEU A C 1
ATOM 1732 O O . LEU A 1 205 ? 16.070 0.433 -7.199 1.00 58.34 205 LEU A O 1
ATOM 1736 N N . LEU A 1 206 ? 15.891 -0.692 -5.278 1.00 56.59 206 LEU A N 1
ATOM 1737 C CA . LEU A 1 206 ? 16.064 -2.022 -5.878 1.00 56.59 206 LEU A CA 1
ATOM 1738 C C . LEU A 1 206 ? 14.941 -2.375 -6.859 1.00 56.59 206 LEU A C 1
ATOM 1740 O O . LEU A 1 206 ? 15.205 -2.946 -7.915 1.00 56.59 206 LEU A O 1
ATOM 1744 N N . LYS A 1 207 ? 13.690 -2.033 -6.559 1.00 53.03 207 LYS A N 1
ATOM 1745 C CA . LYS A 1 207 ? 12.548 -2.467 -7.370 1.00 53.03 207 LYS A CA 1
ATOM 1746 C C . LYS A 1 207 ? 12.274 -1.568 -8.576 1.00 53.03 207 LYS A C 1
ATOM 1748 O O . LYS A 1 207 ? 11.996 -2.113 -9.639 1.00 53.03 207 LYS A O 1
ATOM 1753 N N . MET A 1 208 ? 12.523 -0.255 -8.501 1.00 49.06 208 MET A N 1
ATOM 1754 C CA . MET A 1 208 ? 12.666 0.571 -9.718 1.00 49.06 208 MET A CA 1
ATOM 1755 C C . MET A 1 208 ? 13.812 0.078 -10.624 1.00 49.06 208 MET A C 1
ATOM 1757 O O . MET A 1 208 ? 13.823 0.337 -11.828 1.00 49.06 208 MET A O 1
ATOM 1761 N N . LYS A 1 209 ? 14.806 -0.616 -10.051 1.00 47.72 209 LYS A N 1
ATOM 1762 C CA . LYS A 1 209 ? 15.942 -1.180 -10.791 1.00 47.72 209 LYS A CA 1
ATOM 1763 C C . LYS A 1 209 ? 15.619 -2.547 -11.408 1.00 47.72 209 LYS A C 1
ATOM 1765 O O . LYS A 1 209 ? 16.083 -2.779 -12.521 1.00 47.72 209 LYS A O 1
ATOM 1770 N N . ILE A 1 210 ? 14.807 -3.397 -10.771 1.00 40.03 210 ILE A N 1
ATOM 1771 C CA . ILE A 1 210 ? 14.434 -4.740 -11.269 1.00 40.03 210 ILE A CA 1
ATOM 1772 C C . ILE A 1 210 ? 13.228 -4.714 -12.220 1.00 40.03 210 ILE A C 1
ATOM 1774 O O . ILE A 1 210 ? 13.149 -5.566 -13.099 1.00 40.03 210 ILE A O 1
ATOM 1778 N N . ASP A 1 211 ? 12.318 -3.744 -12.106 1.00 43.94 211 ASP A N 1
ATOM 1779 C CA . ASP A 1 211 ? 11.182 -3.657 -13.026 1.00 43.94 211 ASP A CA 1
ATOM 1780 C C . ASP A 1 211 ? 11.633 -3.041 -14.359 1.00 43.94 211 ASP A C 1
ATOM 1782 O O . ASP A 1 211 ? 11.772 -1.825 -14.525 1.00 43.94 211 ASP A O 1
ATOM 1786 N N . VAL A 1 212 ? 11.991 -3.907 -15.305 1.00 39.38 212 VAL A N 1
ATOM 1787 C CA . VAL A 1 212 ? 12.494 -3.506 -16.625 1.00 39.38 212 VAL A CA 1
ATOM 1788 C C . VAL A 1 212 ? 11.348 -3.347 -17.639 1.00 39.38 212 VAL A C 1
ATOM 1790 O O . VAL A 1 212 ? 11.581 -3.099 -18.818 1.00 39.38 212 VAL A O 1
ATOM 1793 N N . GLY A 1 213 ? 10.099 -3.378 -17.179 1.00 44.81 213 GLY A N 1
ATOM 1794 C CA . GLY A 1 213 ? 8.928 -3.100 -17.993 1.00 44.81 213 GLY A CA 1
ATOM 1795 C C . GLY A 1 213 ? 7.808 -4.076 -17.687 1.00 44.81 213 GLY A C 1
ATOM 1796 O O . GLY A 1 213 ? 8.032 -5.226 -17.317 1.00 44.81 213 GLY A O 1
ATOM 1797 N N . SER A 1 214 ? 6.570 -3.625 -17.902 1.00 43.09 214 SER A N 1
ATOM 1798 C CA . SER A 1 214 ? 5.428 -4.535 -17.906 1.00 43.09 214 SER A CA 1
ATOM 1799 C C . SER A 1 214 ? 5.716 -5.704 -18.836 1.00 43.09 214 SER A C 1
ATOM 1801 O O . SER A 1 214 ? 6.287 -5.518 -19.907 1.00 43.09 214 SER A O 1
ATOM 1803 N N . LYS A 1 215 ? 5.256 -6.893 -18.466 1.00 41.34 215 LYS A N 1
ATOM 1804 C CA . LYS A 1 215 ? 5.514 -8.149 -19.176 1.00 41.34 215 LYS A CA 1
ATOM 1805 C C . LYS A 1 215 ? 4.956 -8.132 -20.649 1.00 41.34 215 LYS A C 1
ATOM 1807 O O . LYS A 1 215 ? 5.142 -9.072 -21.399 1.00 41.34 215 LYS A O 1
ATOM 1812 N N . GLU A 1 216 ? 4.320 -7.034 -21.098 1.00 41.78 216 GLU A N 1
ATOM 1813 C CA . GLU A 1 216 ? 3.909 -6.717 -22.490 1.00 41.78 216 GLU A CA 1
ATOM 1814 C C . GLU A 1 216 ? 5.111 -6.362 -23.362 1.00 41.78 216 GLU A C 1
ATOM 1816 O O . GLU A 1 216 ? 5.159 -6.661 -24.551 1.00 41.78 216 GLU A O 1
ATOM 1821 N N . VAL A 1 217 ? 6.102 -5.734 -22.727 1.00 47.16 217 VAL A N 1
ATOM 1822 C CA . VAL A 1 217 ? 7.441 -5.556 -23.270 1.00 47.16 217 VAL A CA 1
ATOM 1823 C C . VAL A 1 217 ? 8.134 -6.917 -23.285 1.00 47.16 217 VAL A C 1
ATOM 1825 O O . VAL A 1 217 ? 8.722 -7.250 -24.298 1.00 47.16 217 VAL A O 1
ATOM 1828 N N . GLN A 1 218 ? 7.980 -7.746 -22.241 1.00 48.62 218 GLN A N 1
ATOM 1829 C CA . GLN A 1 218 ? 8.549 -9.105 -22.177 1.00 48.62 218 GLN A CA 1
ATOM 1830 C C . GLN A 1 218 ? 8.030 -10.022 -23.304 1.00 48.62 218 GLN A C 1
ATOM 1832 O O . GLN A 1 218 ? 8.832 -10.646 -23.982 1.00 48.62 218 GLN A O 1
ATOM 1837 N N . ASP A 1 219 ? 6.723 -10.021 -23.591 1.00 49.62 219 ASP A N 1
ATOM 1838 C CA . ASP A 1 219 ? 6.124 -10.811 -24.684 1.00 49.62 219 ASP A CA 1
ATOM 1839 C C . ASP A 1 219 ? 6.595 -10.363 -26.085 1.00 49.62 219 ASP A C 1
ATOM 1841 O O . ASP A 1 219 ? 6.538 -11.144 -27.039 1.00 49.62 219 ASP A O 1
ATOM 1845 N N . LYS A 1 220 ? 7.015 -9.096 -26.230 1.00 56.19 220 LYS A N 1
ATOM 1846 C CA . LYS A 1 220 ? 7.594 -8.539 -27.467 1.00 56.19 220 LYS A CA 1
ATOM 1847 C C . LYS A 1 220 ? 9.105 -8.781 -27.548 1.00 56.19 220 LYS A C 1
ATOM 1849 O O . LYS A 1 220 ? 9.586 -9.161 -28.607 1.00 56.19 220 LYS A O 1
ATOM 1854 N N . ILE A 1 221 ? 9.814 -8.629 -26.428 1.00 54.91 221 ILE A N 1
ATOM 1855 C CA . ILE A 1 221 ? 11.217 -9.019 -26.220 1.00 54.91 221 ILE A CA 1
ATOM 1856 C C . ILE A 1 221 ? 11.392 -10.492 -26.592 1.00 54.91 221 ILE A C 1
ATOM 1858 O O . ILE A 1 221 ? 12.288 -10.823 -27.347 1.00 54.91 221 ILE A O 1
ATOM 1862 N N . ASP A 1 222 ? 10.505 -11.384 -26.158 1.00 52.75 222 ASP A N 1
ATOM 1863 C CA . ASP A 1 222 ? 10.635 -12.817 -26.441 1.00 52.75 222 ASP A CA 1
ATOM 1864 C C . ASP A 1 222 ? 10.466 -13.178 -27.932 1.00 52.75 222 ASP A C 1
ATOM 1866 O O . ASP A 1 222 ? 10.806 -14.294 -28.325 1.00 52.75 222 ASP A O 1
ATOM 1870 N N . ARG A 1 223 ? 9.959 -12.258 -28.769 1.00 61.25 223 ARG A N 1
ATOM 1871 C CA . ARG A 1 223 ? 9.751 -12.452 -30.219 1.00 61.25 223 ARG A CA 1
ATOM 1872 C C . ARG A 1 223 ? 10.805 -11.774 -31.095 1.00 61.25 223 ARG A C 1
ATOM 1874 O O . ARG A 1 223 ? 10.816 -12.018 -32.299 1.00 61.25 223 ARG A O 1
ATOM 1881 N N . ASP A 1 224 ? 11.652 -10.934 -30.514 1.00 70.06 224 ASP A N 1
ATOM 1882 C CA . ASP A 1 224 ? 12.714 -10.208 -31.203 1.00 70.06 224 ASP A CA 1
ATOM 1883 C C . ASP A 1 224 ? 14.030 -10.439 -30.452 1.00 70.06 224 ASP A C 1
ATOM 1885 O O . ASP A 1 224 ? 14.248 -9.912 -29.362 1.00 70.06 224 ASP A O 1
ATOM 1889 N N . GLU A 1 225 ? 14.909 -11.246 -31.047 1.00 73.38 225 GLU A N 1
ATOM 1890 C CA . GLU A 1 225 ? 16.190 -11.630 -30.446 1.00 73.38 225 GLU A CA 1
ATOM 1891 C C . GLU A 1 225 ? 17.129 -10.433 -30.197 1.00 73.38 225 GLU A C 1
ATOM 1893 O O . GLU A 1 225 ? 17.920 -10.468 -29.253 1.00 73.38 225 GLU A O 1
ATOM 1898 N N . GLU A 1 226 ? 17.023 -9.346 -30.970 1.00 71.56 226 GLU A N 1
ATOM 1899 C CA . GLU A 1 226 ? 17.818 -8.126 -30.770 1.00 71.56 226 GLU A CA 1
ATOM 1900 C C . GLU A 1 226 ? 17.304 -7.339 -29.552 1.00 71.56 226 GLU A C 1
ATOM 1902 O O . GLU A 1 226 ? 18.082 -6.976 -28.663 1.00 71.56 226 GLU A O 1
ATOM 1907 N N . LEU A 1 227 ? 15.981 -7.163 -29.439 1.00 65.19 227 LEU A N 1
ATOM 1908 C CA . LEU A 1 227 ? 15.345 -6.581 -28.247 1.00 65.19 227 LEU A CA 1
ATOM 1909 C C . LEU A 1 227 ? 15.604 -7.426 -26.993 1.00 65.19 227 LEU A C 1
ATOM 1911 O O . LEU A 1 227 ? 15.843 -6.877 -25.912 1.00 65.19 227 LEU A O 1
ATOM 1915 N N . LYS A 1 228 ? 15.578 -8.753 -27.129 1.00 65.75 228 LYS A N 1
ATOM 1916 C CA . LYS A 1 228 ? 15.859 -9.707 -26.052 1.00 65.75 228 LYS A CA 1
ATOM 1917 C C . LYS A 1 228 ? 17.284 -9.621 -25.550 1.00 65.75 228 LYS A C 1
ATOM 1919 O O . LYS A 1 228 ? 17.485 -9.516 -24.339 1.00 65.75 228 LYS A O 1
ATOM 1924 N N . GLY A 1 229 ? 18.257 -9.633 -26.457 1.00 67.62 229 GLY A N 1
ATOM 1925 C CA . GLY A 1 229 ? 19.668 -9.488 -26.111 1.00 67.62 229 GLY A CA 1
ATOM 1926 C C . GLY A 1 229 ? 19.918 -8.184 -25.362 1.00 67.62 229 GLY A C 1
ATOM 1927 O O . GLY A 1 229 ? 20.496 -8.185 -24.277 1.00 67.62 229 GLY A O 1
ATOM 1928 N N . LEU A 1 230 ? 19.370 -7.080 -25.869 1.00 68.62 230 LEU A N 1
ATOM 1929 C CA . LEU A 1 230 ? 19.531 -5.765 -25.257 1.00 68.62 230 LEU A CA 1
ATOM 1930 C C . LEU A 1 230 ? 18.877 -5.658 -23.874 1.00 68.62 230 LEU A C 1
ATOM 1932 O O . LEU A 1 230 ? 19.416 -5.037 -22.955 1.00 68.62 230 LEU A O 1
ATOM 1936 N N . TYR A 1 231 ? 17.722 -6.295 -23.704 1.00 65.25 231 TYR A N 1
ATOM 1937 C CA . TYR A 1 231 ? 17.047 -6.383 -22.419 1.00 65.25 231 TYR A CA 1
ATOM 1938 C C . TYR A 1 231 ? 17.851 -7.185 -21.390 1.00 65.25 231 TYR A C 1
ATOM 1940 O O . TYR A 1 231 ? 18.013 -6.739 -20.250 1.00 65.25 231 TYR A O 1
ATOM 1948 N N . LEU A 1 232 ? 18.373 -8.350 -21.785 1.00 67.62 232 LEU A N 1
ATOM 1949 C CA . LEU A 1 232 ? 19.202 -9.197 -20.927 1.00 67.62 232 LEU A CA 1
ATOM 1950 C C . LEU A 1 232 ? 20.517 -8.503 -20.558 1.00 67.62 232 LEU A C 1
ATOM 1952 O O . LEU A 1 232 ? 20.931 -8.582 -19.401 1.00 67.62 232 LEU A O 1
ATOM 1956 N N . ASP A 1 233 ? 21.117 -7.750 -21.481 1.00 69.50 233 ASP A N 1
ATOM 1957 C CA . ASP A 1 233 ? 22.289 -6.911 -21.216 1.00 69.50 233 ASP A CA 1
ATOM 1958 C C . ASP A 1 233 ? 21.981 -5.847 -20.155 1.00 69.50 233 ASP A C 1
ATOM 1960 O O . ASP A 1 233 ? 22.711 -5.709 -19.171 1.00 69.50 233 ASP A O 1
ATOM 1964 N N . ILE A 1 234 ? 20.869 -5.117 -20.306 1.00 64.88 234 ILE A N 1
ATOM 1965 C CA . ILE A 1 234 ? 20.430 -4.105 -19.334 1.00 64.88 234 ILE A CA 1
ATOM 1966 C C . ILE A 1 234 ? 20.183 -4.742 -17.965 1.00 64.88 234 ILE A C 1
ATOM 1968 O O . ILE A 1 234 ? 20.611 -4.192 -16.947 1.00 64.88 234 ILE A O 1
ATOM 1972 N N . ALA A 1 235 ? 19.502 -5.888 -17.919 1.00 62.97 235 ALA A N 1
ATOM 1973 C CA . ALA A 1 235 ? 19.251 -6.623 -16.684 1.00 62.97 235 ALA A CA 1
ATOM 1974 C C . ALA A 1 235 ? 20.557 -7.105 -16.030 1.00 62.97 235 ALA A C 1
ATOM 1976 O O . ALA A 1 235 ? 20.723 -6.952 -14.820 1.00 62.97 235 ALA A O 1
ATOM 1977 N N . SER A 1 236 ? 21.502 -7.611 -16.823 1.00 68.50 236 SER A N 1
ATOM 1978 C CA . SER A 1 236 ? 22.817 -8.077 -16.374 1.00 68.50 236 SER A CA 1
ATOM 1979 C C . SER A 1 236 ? 23.665 -6.937 -15.807 1.00 68.50 236 SER A C 1
ATOM 1981 O O . SER A 1 236 ? 24.147 -7.033 -14.679 1.00 68.50 236 SER A O 1
ATOM 1983 N N . ILE A 1 237 ? 23.776 -5.810 -16.517 1.00 64.50 237 ILE A N 1
ATOM 1984 C CA . ILE A 1 237 ? 24.515 -4.625 -16.051 1.00 64.50 237 ILE A CA 1
ATOM 1985 C C . ILE A 1 237 ? 23.893 -4.082 -14.760 1.00 64.50 237 ILE A C 1
ATOM 1987 O O . ILE A 1 237 ? 24.606 -3.764 -13.808 1.00 64.50 237 ILE A O 1
ATOM 1991 N N . LYS A 1 238 ? 22.557 -4.018 -14.683 1.00 62.22 238 LYS A N 1
ATOM 1992 C CA . LYS A 1 238 ? 21.854 -3.637 -13.451 1.00 62.22 238 LYS A CA 1
ATOM 1993 C C . LYS A 1 238 ? 22.153 -4.607 -12.309 1.00 62.22 238 LYS A C 1
ATOM 1995 O O . LYS A 1 238 ? 22.396 -4.149 -11.197 1.00 62.22 238 LYS A O 1
ATOM 2000 N N . HIS A 1 239 ? 22.151 -5.914 -12.566 1.00 65.56 239 HIS A N 1
ATOM 2001 C CA . HIS A 1 239 ? 22.484 -6.921 -11.562 1.00 65.56 239 HIS A CA 1
ATOM 2002 C C . HIS A 1 239 ? 23.919 -6.749 -11.059 1.00 65.56 239 HIS A C 1
ATOM 2004 O O . HIS A 1 239 ? 24.117 -6.675 -9.853 1.00 65.56 239 HIS A O 1
ATOM 2010 N N . GLN A 1 240 ? 24.888 -6.562 -11.957 1.00 68.12 240 GLN A N 1
ATOM 2011 C CA . GLN A 1 240 ? 26.286 -6.316 -11.596 1.00 68.12 240 GLN A CA 1
ATOM 2012 C C . GLN A 1 240 ? 26.449 -5.056 -10.744 1.00 68.12 240 GLN A C 1
ATOM 2014 O O . GLN A 1 240 ? 27.145 -5.099 -9.736 1.00 68.12 240 GLN A O 1
ATOM 2019 N N . ILE A 1 241 ? 25.774 -3.953 -11.088 1.00 63.56 241 ILE A N 1
ATOM 2020 C CA . ILE A 1 241 ? 25.770 -2.735 -10.260 1.00 63.56 241 ILE A CA 1
ATOM 2021 C C . ILE A 1 241 ? 25.261 -3.053 -8.848 1.00 63.56 241 ILE A C 1
ATOM 2023 O O . ILE A 1 241 ? 25.834 -2.566 -7.883 1.00 63.56 241 ILE A O 1
ATOM 2027 N N . LEU A 1 242 ? 24.208 -3.867 -8.722 1.00 58.81 242 LEU A N 1
ATOM 2028 C CA . LEU A 1 242 ? 23.566 -4.207 -7.447 1.00 58.81 242 LEU A CA 1
ATOM 2029 C C . LEU A 1 242 ? 24.349 -5.204 -6.589 1.00 58.81 242 LEU A C 1
ATOM 2031 O O . LEU A 1 242 ? 24.266 -5.128 -5.367 1.00 58.81 242 LEU A O 1
ATOM 2035 N N . THR A 1 243 ? 25.054 -6.147 -7.214 1.00 60.19 243 THR A N 1
ATOM 2036 C CA . THR A 1 243 ? 25.872 -7.157 -6.526 1.00 60.19 243 THR A CA 1
ATOM 2037 C C . THR A 1 243 ? 27.313 -6.719 -6.326 1.00 60.19 243 THR A C 1
ATOM 2039 O O . THR A 1 243 ? 28.058 -7.400 -5.631 1.00 60.19 243 THR A O 1
ATOM 2042 N N . THR A 1 244 ? 27.734 -5.619 -6.955 1.00 64.25 244 THR A N 1
ATOM 2043 C CA . THR A 1 244 ? 28.990 -4.965 -6.588 1.00 64.25 244 THR A CA 1
ATOM 2044 C C . THR A 1 244 ? 28.874 -4.556 -5.125 1.00 64.25 244 THR A C 1
ATOM 2046 O O . THR A 1 244 ? 27.814 -4.088 -4.709 1.00 64.25 244 THR A O 1
ATOM 2049 N N . ASP A 1 245 ? 29.946 -4.710 -4.350 1.00 59.69 245 ASP A N 1
ATOM 2050 C CA . ASP A 1 245 ? 30.037 -4.190 -2.984 1.00 59.69 245 ASP A CA 1
ATOM 2051 C C . ASP A 1 245 ? 29.992 -2.650 -3.008 1.00 59.69 245 ASP A C 1
ATOM 2053 O O . ASP A 1 245 ? 30.993 -1.951 -2.854 1.00 59.69 245 ASP A O 1
ATOM 2057 N N . ILE A 1 246 ? 28.798 -2.097 -3.242 1.00 54.91 246 ILE A N 1
ATOM 2058 C CA . ILE A 1 246 ? 28.496 -0.669 -3.114 1.00 54.91 246 ILE A CA 1
ATOM 2059 C C . ILE A 1 246 ? 28.640 -0.267 -1.634 1.00 54.91 246 ILE A C 1
ATOM 2061 O O . ILE A 1 246 ? 28.951 0.877 -1.308 1.00 54.91 246 ILE A O 1
ATOM 2065 N N . LEU A 1 247 ? 28.458 -1.235 -0.733 1.00 53.03 247 LEU A N 1
ATOM 2066 C CA . LEU A 1 247 ? 28.758 -1.138 0.686 1.00 53.03 247 LEU A CA 1
ATOM 2067 C C . LEU A 1 247 ? 30.232 -1.499 0.905 1.00 53.03 247 LEU A C 1
ATOM 2069 O O . LEU A 1 247 ? 30.556 -2.592 1.364 1.00 53.03 247 LEU A O 1
ATOM 2073 N N . ARG A 1 248 ? 31.151 -0.588 0.563 1.00 53.88 248 ARG A N 1
ATOM 2074 C CA . ARG A 1 248 ? 32.530 -0.697 1.063 1.00 53.88 248 ARG A CA 1
ATOM 2075 C C . ARG A 1 248 ? 32.509 -0.860 2.593 1.00 53.88 248 ARG A C 1
ATOM 2077 O O . ARG A 1 248 ? 31.637 -0.312 3.264 1.00 53.88 248 ARG A O 1
ATOM 2084 N N . SER A 1 249 ? 33.503 -1.549 3.150 1.00 48.84 249 SER A N 1
ATOM 2085 C CA . SER A 1 249 ? 33.640 -1.798 4.595 1.00 48.84 249 SER A CA 1
ATOM 2086 C C . SER A 1 249 ? 33.732 -0.533 5.468 1.00 48.84 249 SER A C 1
ATOM 2088 O O . SER A 1 249 ? 33.559 -0.620 6.683 1.00 48.84 249 SER A O 1
ATOM 2090 N N . ASP A 1 250 ? 33.980 0.640 4.875 1.00 55.41 250 ASP A N 1
ATOM 2091 C CA . ASP A 1 250 ? 33.966 1.943 5.544 1.00 55.41 250 ASP A CA 1
ATOM 2092 C C . ASP A 1 250 ? 32.574 2.603 5.624 1.00 55.41 250 ASP A C 1
ATOM 2094 O O . ASP A 1 250 ? 32.387 3.521 6.426 1.00 55.41 250 ASP A O 1
ATOM 2098 N N . TYR A 1 251 ? 31.569 2.118 4.885 1.00 57.38 251 TYR A N 1
ATOM 2099 C CA . TYR A 1 251 ? 30.183 2.576 5.014 1.00 57.38 251 TYR A CA 1
ATOM 2100 C C . TYR A 1 251 ? 29.435 1.733 6.047 1.00 57.38 251 TYR A C 1
ATOM 2102 O O . TYR A 1 251 ? 29.022 0.607 5.780 1.00 57.38 251 TYR A O 1
ATOM 2110 N N . ARG A 1 252 ? 29.254 2.285 7.249 1.00 59.91 252 ARG A N 1
ATOM 2111 C CA . ARG A 1 252 ? 28.619 1.564 8.365 1.00 59.91 252 ARG A CA 1
ATOM 2112 C C . ARG A 1 252 ? 27.103 1.752 8.466 1.00 59.91 252 ARG A C 1
ATOM 2114 O O . ARG A 1 252 ? 26.431 0.879 9.003 1.00 59.91 252 ARG A O 1
ATOM 2121 N N . PHE A 1 253 ? 26.562 2.861 7.961 1.00 64.56 253 PHE A N 1
ATOM 2122 C CA . PHE A 1 253 ? 25.139 3.225 8.052 1.00 64.56 253 PHE A CA 1
ATOM 2123 C C . PHE A 1 253 ? 24.726 4.040 6.831 1.00 64.56 253 PHE A C 1
ATOM 2125 O O . PHE A 1 253 ? 25.592 4.669 6.242 1.00 64.56 253 PHE A O 1
ATOM 2132 N N . GLY A 1 254 ? 23.438 4.104 6.482 1.00 64.94 254 GLY A N 1
ATOM 2133 C CA . GLY A 1 254 ? 22.964 4.944 5.384 1.00 64.94 254 GLY A CA 1
ATOM 2134 C C . GLY A 1 254 ? 23.021 4.308 3.999 1.00 64.94 254 GLY A C 1
ATOM 2135 O O . GLY A 1 254 ? 23.960 3.604 3.648 1.00 64.94 254 GLY A O 1
ATOM 2136 N N . ILE A 1 255 ? 22.034 4.638 3.159 1.00 64.69 255 ILE A N 1
ATOM 2137 C CA . ILE A 1 255 ? 22.131 4.397 1.712 1.00 64.69 255 ILE A CA 1
ATOM 2138 C C . ILE A 1 255 ? 23.189 5.339 1.120 1.00 64.69 255 ILE A C 1
ATOM 2140 O O . ILE A 1 255 ? 23.051 6.559 1.296 1.00 64.69 255 ILE A O 1
ATOM 2144 N N . PRO A 1 256 ? 24.201 4.808 0.406 1.00 61.53 256 PRO A N 1
ATOM 2145 C CA . PRO A 1 256 ? 25.195 5.614 -0.288 1.00 61.53 256 PRO A CA 1
ATOM 2146 C C . PRO A 1 256 ? 24.552 6.601 -1.266 1.00 61.53 256 PRO A C 1
ATOM 2148 O O . PRO A 1 256 ? 23.621 6.266 -2.005 1.00 61.53 256 PRO A O 1
ATOM 2151 N N . LYS A 1 257 ? 25.049 7.836 -1.272 1.00 64.56 257 LYS A N 1
ATOM 2152 C CA . LYS A 1 257 ? 24.597 8.889 -2.185 1.00 64.56 257 LYS A CA 1
ATOM 2153 C C . LYS A 1 257 ? 25.053 8.631 -3.613 1.00 64.56 257 LYS A C 1
ATOM 2155 O O . LYS A 1 257 ? 26.026 7.926 -3.847 1.00 64.56 257 LYS A O 1
ATOM 2160 N N . ALA A 1 258 ? 24.344 9.223 -4.574 1.00 54.03 258 ALA A N 1
ATOM 2161 C CA . ALA A 1 258 ? 24.616 9.023 -5.994 1.00 54.03 258 ALA A CA 1
ATOM 2162 C C . ALA A 1 258 ? 26.082 9.308 -6.355 1.00 54.03 258 ALA A C 1
ATOM 2164 O O . ALA A 1 258 ? 26.707 8.474 -6.995 1.00 54.03 258 ALA A O 1
ATOM 2165 N N . ASP A 1 259 ? 26.645 10.415 -5.876 1.00 55.44 259 ASP A N 1
ATOM 2166 C CA . ASP A 1 259 ? 28.048 10.806 -6.053 1.00 55.44 259 ASP A CA 1
ATOM 2167 C C . ASP A 1 259 ? 29.035 9.831 -5.388 1.00 55.44 259 ASP A C 1
ATOM 2169 O O . ASP A 1 259 ? 30.064 9.493 -5.975 1.00 55.44 259 ASP A O 1
ATOM 2173 N N . GLN A 1 260 ? 28.693 9.315 -4.205 1.00 59.38 260 GLN A N 1
ATOM 2174 C CA . GLN A 1 260 ? 29.475 8.295 -3.494 1.00 59.38 260 GLN A CA 1
ATOM 2175 C C . GLN A 1 260 ? 29.499 6.956 -4.246 1.00 59.38 260 GLN A C 1
ATOM 2177 O O . GLN A 1 260 ? 30.488 6.230 -4.196 1.00 59.38 260 GLN A O 1
ATOM 2182 N N . VAL A 1 261 ? 28.425 6.645 -4.975 1.00 57.03 261 VAL A N 1
ATOM 2183 C CA . VAL A 1 261 ? 28.281 5.421 -5.774 1.00 57.03 261 VAL A CA 1
ATOM 2184 C C . VAL A 1 261 ? 28.926 5.574 -7.154 1.00 57.03 261 VAL A C 1
ATOM 2186 O O . VAL A 1 261 ? 29.654 4.687 -7.594 1.00 57.03 261 VAL A O 1
ATOM 2189 N N . THR A 1 262 ? 28.714 6.701 -7.840 1.00 52.00 262 THR A N 1
ATOM 2190 C CA . THR A 1 262 ? 29.273 6.968 -9.178 1.00 52.00 262 THR A CA 1
ATOM 2191 C C . THR A 1 262 ? 30.757 7.320 -9.158 1.00 52.00 262 THR A C 1
ATOM 2193 O O . THR A 1 262 ? 31.392 7.281 -10.205 1.00 52.00 262 THR A O 1
ATOM 2196 N N . GLY A 1 263 ? 31.323 7.658 -7.997 1.00 54.62 263 GLY A N 1
ATOM 2197 C CA . GLY A 1 263 ? 32.767 7.841 -7.826 1.00 54.62 263 GLY A CA 1
ATOM 2198 C C . GLY A 1 263 ? 33.570 6.536 -7.891 1.00 54.62 263 GLY A C 1
ATOM 2199 O O . GLY A 1 263 ? 34.793 6.580 -8.000 1.00 54.62 263 GLY A O 1
ATOM 2200 N N . LEU A 1 264 ? 32.908 5.373 -7.846 1.00 62.69 264 LEU A N 1
ATOM 2201 C CA . LEU A 1 264 ? 33.552 4.072 -8.018 1.00 62.69 264 LEU A CA 1
ATOM 2202 C C . LEU A 1 264 ? 33.780 3.812 -9.518 1.00 62.69 264 LEU A C 1
ATOM 2204 O O . LEU A 1 264 ? 32.795 3.697 -10.251 1.00 62.69 264 LEU A O 1
ATOM 2208 N N . PRO A 1 265 ? 35.033 3.653 -9.996 1.00 67.81 265 PRO A N 1
ATOM 2209 C CA . PRO A 1 265 ? 35.326 3.507 -11.428 1.00 67.81 265 PRO A CA 1
ATOM 2210 C C . PRO A 1 265 ? 34.535 2.385 -12.116 1.00 67.81 265 PRO A C 1
ATOM 2212 O O . PRO A 1 265 ? 34.077 2.545 -13.245 1.00 67.81 265 PRO A O 1
ATOM 2215 N N . MET A 1 266 ? 34.312 1.271 -11.409 1.00 66.44 266 MET A N 1
ATOM 2216 C CA . MET A 1 266 ? 33.515 0.142 -11.895 1.00 66.44 266 MET A CA 1
ATOM 2217 C C . MET A 1 266 ? 32.032 0.502 -12.057 1.00 66.44 266 MET A C 1
ATOM 2219 O O . MET A 1 266 ? 31.442 0.221 -13.096 1.00 66.44 266 MET A O 1
ATOM 2223 N N . ILE A 1 267 ? 31.430 1.168 -11.066 1.00 62.31 267 ILE A N 1
ATOM 2224 C CA . ILE A 1 267 ? 30.021 1.579 -11.130 1.00 62.31 267 ILE A CA 1
ATOM 2225 C C . ILE A 1 267 ? 29.820 2.683 -12.169 1.00 62.31 267 ILE A C 1
ATOM 2227 O O . ILE A 1 267 ? 28.818 2.677 -12.880 1.00 62.31 267 ILE A O 1
ATOM 2231 N N . TYR A 1 268 ? 30.781 3.598 -12.304 1.00 64.12 268 TYR A N 1
ATOM 2232 C CA . TYR A 1 268 ? 30.780 4.608 -13.357 1.00 64.12 268 TYR A CA 1
ATOM 2233 C C . TYR A 1 268 ? 30.779 3.964 -14.749 1.00 64.12 268 TYR A C 1
ATOM 2235 O O . TYR A 1 268 ? 29.926 4.288 -15.576 1.00 64.12 268 TYR A O 1
ATOM 2243 N N . ALA A 1 269 ? 31.676 3.003 -14.991 1.00 66.69 269 ALA A N 1
ATOM 2244 C CA . ALA A 1 269 ? 31.749 2.274 -16.256 1.00 66.69 269 ALA A CA 1
ATOM 2245 C C . ALA A 1 269 ? 30.458 1.488 -16.550 1.00 66.69 269 ALA A C 1
ATOM 2247 O O . ALA A 1 269 ? 29.922 1.566 -17.658 1.00 66.69 269 ALA A O 1
ATOM 2248 N N . LEU A 1 270 ? 29.906 0.794 -15.549 1.00 64.94 270 LEU A N 1
ATOM 2249 C CA . LEU A 1 270 ? 28.621 0.099 -15.672 1.00 64.94 270 LEU A CA 1
ATOM 2250 C C . LEU A 1 270 ? 27.462 1.077 -15.927 1.00 64.94 270 LEU A C 1
ATOM 2252 O O . LEU A 1 270 ? 26.568 0.776 -16.713 1.00 64.94 270 LEU A O 1
ATOM 2256 N N . GLY A 1 271 ? 27.483 2.264 -15.316 1.00 63.97 271 GLY A N 1
ATOM 2257 C CA . GLY A 1 271 ? 26.494 3.322 -15.532 1.00 63.97 271 GLY A CA 1
ATOM 2258 C C . GLY A 1 271 ? 26.532 3.913 -16.945 1.00 63.97 271 GLY A C 1
ATOM 2259 O O . GLY A 1 271 ? 25.475 4.161 -17.534 1.00 63.97 271 GLY A O 1
ATOM 2260 N N . GLN A 1 272 ? 27.726 4.089 -17.517 1.00 68.75 272 GLN A N 1
ATOM 2261 C CA . GLN A 1 272 ? 27.898 4.502 -18.916 1.00 68.75 272 GLN A CA 1
ATOM 2262 C C . GLN A 1 272 ? 27.379 3.427 -19.875 1.00 68.75 272 GLN A C 1
ATOM 2264 O O . GLN A 1 272 ? 26.571 3.725 -20.755 1.00 68.75 272 GLN A O 1
ATOM 2269 N N . ASN A 1 273 ? 27.749 2.167 -19.636 1.00 70.62 273 ASN A N 1
ATOM 2270 C CA . ASN A 1 273 ? 27.275 1.029 -20.423 1.00 70.62 273 ASN A CA 1
ATOM 2271 C C . ASN A 1 273 ? 25.739 0.905 -20.366 1.00 70.62 273 ASN A C 1
ATOM 2273 O O . ASN A 1 273 ? 25.068 0.827 -21.392 1.00 70.62 273 ASN A O 1
ATOM 2277 N N . LEU A 1 274 ? 25.150 1.019 -19.171 1.00 65.50 274 LEU A N 1
ATOM 2278 C CA . LEU A 1 274 ? 23.698 1.028 -18.993 1.00 65.50 274 LEU A CA 1
ATOM 2279 C C . LEU A 1 274 ? 23.022 2.168 -19.770 1.00 65.50 274 LEU A C 1
ATOM 2281 O O . LEU A 1 274 ? 21.951 1.971 -20.344 1.00 65.50 274 LEU A O 1
ATOM 2285 N N . SER A 1 275 ? 23.619 3.361 -19.776 1.00 64.38 275 SER A N 1
ATOM 2286 C CA . SER A 1 275 ? 23.079 4.524 -20.491 1.00 64.38 275 SER A CA 1
ATOM 2287 C C . SER A 1 275 ? 23.106 4.315 -22.004 1.00 64.38 275 SER A C 1
ATOM 2289 O O . SER A 1 275 ? 22.114 4.606 -22.674 1.00 64.38 275 SER A O 1
ATOM 2291 N N . GLN A 1 276 ? 24.192 3.743 -22.526 1.00 74.44 276 GLN A N 1
ATOM 2292 C CA . GLN A 1 276 ? 24.319 3.375 -23.933 1.00 74.44 276 GLN A CA 1
ATOM 2293 C C . GLN A 1 276 ? 23.270 2.327 -24.334 1.00 74.44 276 GLN A C 1
ATOM 2295 O O . GLN A 1 276 ? 22.490 2.556 -25.257 1.00 74.44 276 GLN A O 1
ATOM 2300 N N . LYS A 1 277 ? 23.166 1.229 -23.579 1.00 68.25 277 LYS A N 1
ATOM 2301 C CA . LYS A 1 277 ? 22.203 0.149 -23.845 1.00 68.25 277 LYS A CA 1
ATOM 2302 C C . LYS A 1 277 ? 20.749 0.631 -23.785 1.00 68.25 277 LYS A C 1
ATOM 2304 O O . LYS A 1 277 ? 19.906 0.199 -24.564 1.00 68.25 277 LYS A O 1
ATOM 2309 N N . LYS A 1 278 ? 20.434 1.591 -22.908 1.00 61.72 278 LYS A N 1
ATOM 2310 C CA . LYS A 1 278 ? 19.110 2.240 -22.871 1.00 61.72 278 LYS A CA 1
ATOM 2311 C C . LYS A 1 278 ? 18.832 3.126 -24.085 1.00 61.72 278 LYS A C 1
ATOM 2313 O O . LYS A 1 278 ? 17.681 3.195 -24.521 1.00 61.72 278 LYS A O 1
ATOM 2318 N N . ALA A 1 279 ? 19.841 3.823 -24.605 1.00 68.19 279 ALA A N 1
ATOM 2319 C CA . ALA A 1 279 ? 19.694 4.621 -25.819 1.00 68.19 279 ALA A CA 1
ATOM 2320 C C . ALA A 1 279 ? 19.415 3.713 -27.026 1.00 68.19 279 ALA A C 1
ATOM 2322 O O . ALA A 1 279 ? 18.461 3.964 -27.760 1.00 68.19 279 ALA A O 1
ATOM 2323 N N . GLU A 1 280 ? 20.156 2.608 -27.147 1.00 72.06 280 GLU A N 1
ATOM 2324 C CA . GLU A 1 280 ? 19.902 1.547 -28.132 1.00 72.06 280 GLU A CA 1
ATOM 2325 C C . GLU A 1 280 ? 18.464 1.010 -28.005 1.00 72.06 280 GLU A C 1
ATOM 2327 O O . GLU A 1 280 ? 17.751 0.908 -29.002 1.00 72.06 280 GLU A O 1
ATOM 2332 N N . LEU A 1 281 ? 17.987 0.774 -26.773 1.00 65.81 281 LEU A N 1
ATOM 2333 C CA . LEU A 1 281 ? 16.645 0.228 -26.532 1.00 65.81 281 LEU A CA 1
ATOM 2334 C C . LEU A 1 281 ? 15.556 1.222 -26.920 1.00 65.81 281 LEU A C 1
ATOM 2336 O O . LEU A 1 281 ? 14.525 0.825 -27.449 1.00 65.81 281 LEU A O 1
ATOM 2340 N N . THR A 1 282 ? 15.782 2.509 -26.664 1.00 62.62 282 THR A N 1
ATOM 2341 C CA . THR A 1 282 ? 14.839 3.572 -27.027 1.00 62.62 282 THR A CA 1
ATOM 2342 C C . THR A 1 282 ? 14.716 3.680 -28.546 1.00 62.62 282 THR A C 1
ATOM 2344 O O . THR A 1 282 ? 13.602 3.663 -29.061 1.00 62.62 282 THR A O 1
ATOM 2347 N N . ILE A 1 283 ? 15.843 3.690 -29.265 1.00 69.69 283 ILE A N 1
ATOM 2348 C CA . ILE A 1 283 ? 15.881 3.733 -30.736 1.00 69.69 283 ILE A CA 1
ATOM 2349 C C . ILE A 1 283 ? 15.203 2.497 -31.341 1.00 69.69 283 ILE A C 1
ATOM 2351 O O . ILE A 1 283 ? 14.464 2.600 -32.320 1.00 69.69 283 ILE A O 1
ATOM 2355 N N . LEU A 1 284 ? 15.439 1.316 -30.764 1.00 65.12 284 LEU A N 1
ATOM 2356 C CA . LEU A 1 284 ? 14.833 0.073 -31.233 1.00 65.12 284 LEU A CA 1
ATOM 2357 C C . LEU A 1 284 ? 13.327 0.040 -30.931 1.00 65.12 284 LEU A C 1
ATOM 2359 O O . LEU A 1 284 ? 12.539 -0.310 -31.803 1.00 65.12 284 LEU A O 1
ATOM 2363 N N . ALA A 1 285 ? 12.903 0.485 -29.745 1.00 57.00 285 ALA A N 1
ATOM 2364 C CA . ALA A 1 285 ? 11.494 0.571 -29.354 1.00 57.00 285 ALA A CA 1
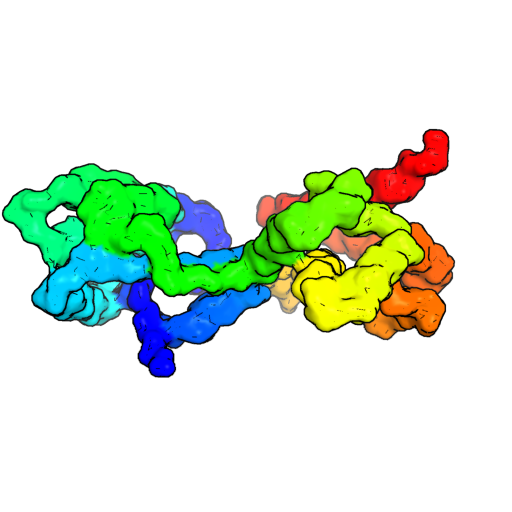ATOM 2365 C C . ALA A 1 285 ? 10.690 1.590 -30.184 1.00 57.00 285 ALA A C 1
ATOM 2367 O O . ALA A 1 285 ? 9.510 1.359 -30.447 1.00 57.00 285 ALA A O 1
ATOM 2368 N N . GLU A 1 286 ? 11.314 2.678 -30.644 1.00 62.03 286 GLU A N 1
ATOM 2369 C CA . GLU A 1 286 ? 10.715 3.647 -31.576 1.00 62.03 286 GLU A CA 1
ATOM 2370 C C . GLU A 1 286 ? 10.395 3.039 -32.953 1.00 62.03 286 GLU A C 1
ATOM 2372 O O . GLU A 1 286 ? 9.536 3.556 -33.662 1.00 62.03 286 GLU A O 1
ATOM 2377 N N . LYS A 1 287 ? 10.999 1.903 -33.327 1.00 61.22 287 LYS A N 1
ATOM 2378 C CA . LYS A 1 287 ? 10.601 1.150 -34.532 1.00 61.22 287 LYS A CA 1
ATOM 2379 C C . LYS A 1 287 ? 9.309 0.343 -34.336 1.00 61.22 287 LYS A C 1
ATOM 2381 O O . LYS A 1 287 ? 8.686 -0.049 -35.318 1.00 61.22 287 LYS A O 1
ATOM 2386 N N . TYR A 1 288 ? 8.886 0.118 -33.089 1.00 57.72 288 TYR A N 1
ATOM 2387 C CA . TYR A 1 288 ? 7.767 -0.754 -32.704 1.00 57.72 288 TYR A CA 1
ATOM 2388 C C . TYR A 1 288 ? 6.525 0.009 -32.225 1.00 57.72 288 TYR A C 1
ATOM 2390 O O . TYR A 1 288 ? 5.771 -0.520 -31.403 1.00 57.72 288 TYR A O 1
ATOM 2398 N N . VAL A 1 289 ? 6.327 1.246 -32.705 1.00 45.88 289 VAL A N 1
ATOM 2399 C CA . VAL A 1 289 ? 5.281 2.191 -32.269 1.00 45.88 289 VAL A CA 1
ATOM 2400 C C . VAL A 1 289 ? 3.884 1.570 -32.355 1.00 45.88 289 VAL A C 1
ATOM 2402 O O . VAL A 1 289 ? 3.172 1.687 -33.342 1.00 45.88 289 VAL A O 1
ATOM 2405 N N . ASP A 1 290 ? 3.489 0.958 -31.246 1.00 49.03 290 ASP A N 1
ATOM 2406 C CA . ASP A 1 290 ? 2.138 0.988 -30.719 1.00 49.03 290 ASP A CA 1
ATOM 2407 C C . ASP A 1 290 ? 2.265 1.477 -29.271 1.00 49.03 290 ASP A C 1
ATOM 2409 O O . ASP A 1 290 ? 3.051 0.962 -28.468 1.00 49.03 290 ASP A O 1
ATOM 2413 N N . SER A 1 291 ? 1.553 2.556 -28.979 1.00 48.84 291 SER A N 1
ATOM 2414 C CA . SER A 1 291 ? 1.853 3.663 -28.055 1.00 48.84 291 SER A CA 1
ATOM 2415 C C . SER A 1 291 ? 1.990 3.369 -26.544 1.00 48.84 291 SER A C 1
ATOM 2417 O O . SER A 1 291 ? 1.957 4.299 -25.741 1.00 48.84 291 SER A O 1
ATOM 2419 N N . GLY A 1 292 ? 2.158 2.116 -26.112 1.00 44.94 292 GLY A N 1
ATOM 2420 C CA . GLY A 1 292 ? 2.239 1.737 -24.690 1.00 44.94 292 GLY A CA 1
ATOM 2421 C C . GLY A 1 292 ? 3.641 1.787 -24.062 1.00 44.94 292 GLY A C 1
ATOM 2422 O O . GLY A 1 292 ? 3.771 1.970 -22.853 1.00 44.94 292 GLY A O 1
ATOM 2423 N N . ILE A 1 293 ? 4.703 1.642 -24.862 1.00 44.03 293 ILE A N 1
ATOM 2424 C CA . ILE A 1 293 ? 6.083 1.492 -24.354 1.00 44.03 293 ILE A CA 1
ATOM 2425 C C . ILE A 1 293 ? 6.672 2.844 -23.905 1.00 44.03 293 ILE A C 1
ATOM 2427 O O . ILE A 1 293 ? 7.329 2.941 -22.865 1.00 44.03 293 ILE A O 1
ATOM 2431 N N . MET A 1 294 ? 6.380 3.918 -24.644 1.00 42.28 294 MET A N 1
ATOM 2432 C CA . MET A 1 294 ? 6.999 5.233 -24.432 1.00 42.28 294 MET A CA 1
ATOM 2433 C C . MET A 1 294 ? 6.537 5.942 -23.151 1.00 42.28 294 MET A C 1
ATOM 2435 O O . MET A 1 294 ? 7.330 6.661 -22.537 1.00 42.28 294 MET A O 1
ATOM 2439 N N . SER A 1 295 ? 5.298 5.716 -22.689 1.00 41.91 295 SER A N 1
ATOM 2440 C CA . SER A 1 295 ? 4.804 6.361 -21.460 1.00 41.91 295 SER A CA 1
ATOM 2441 C C . SER A 1 295 ? 5.510 5.848 -20.198 1.00 41.91 295 SER A C 1
ATOM 2443 O O . SER A 1 295 ? 5.608 6.584 -19.223 1.00 41.91 295 SER A O 1
ATOM 2445 N N . LYS A 1 296 ? 6.053 4.623 -20.216 1.00 46.19 296 LYS A N 1
ATOM 2446 C CA . LYS A 1 296 ? 6.733 4.003 -19.063 1.00 46.19 296 LYS A CA 1
ATOM 2447 C C . LYS A 1 296 ? 8.247 4.218 -19.069 1.00 46.19 296 LYS A C 1
ATOM 2449 O O . LYS A 1 296 ? 8.851 4.389 -18.014 1.00 46.19 296 LYS A O 1
ATOM 2454 N N . ILE A 1 297 ? 8.865 4.327 -20.250 1.00 44.31 297 ILE A N 1
ATOM 2455 C CA . ILE A 1 297 ? 10.252 4.821 -20.373 1.00 44.31 297 ILE A CA 1
ATOM 2456 C C . ILE A 1 297 ? 10.351 6.256 -19.820 1.00 44.31 297 ILE A C 1
ATOM 2458 O O . ILE A 1 297 ? 11.350 6.621 -19.198 1.00 44.31 297 ILE A O 1
ATOM 2462 N N . SER A 1 298 ? 9.291 7.055 -19.981 1.00 39.59 298 SER A N 1
ATOM 2463 C CA . SER A 1 298 ? 9.171 8.396 -19.398 1.00 39.59 298 SER A CA 1
ATOM 2464 C C . SER A 1 298 ? 9.252 8.407 -17.863 1.00 39.59 298 SER A C 1
ATOM 2466 O O . SER A 1 298 ? 9.928 9.273 -17.315 1.00 39.59 298 SER A O 1
ATOM 2468 N N . GLU A 1 299 ? 8.659 7.437 -17.158 1.00 39.53 299 GLU A N 1
ATOM 2469 C CA . GLU A 1 299 ? 8.769 7.333 -15.688 1.00 39.53 299 GLU A CA 1
ATOM 2470 C C . GLU A 1 299 ? 10.207 7.017 -15.239 1.00 39.53 299 GLU A C 1
ATOM 2472 O O . GLU A 1 299 ? 10.659 7.493 -14.203 1.00 39.53 299 GLU A O 1
ATOM 2477 N N . GLN A 1 300 ? 11.002 6.316 -16.056 1.00 41.69 300 GLN A N 1
ATOM 2478 C CA . GLN A 1 300 ? 12.428 6.086 -15.774 1.00 41.69 300 GLN A CA 1
ATOM 2479 C C . GLN A 1 300 ? 13.323 7.308 -16.065 1.00 41.69 300 GLN A C 1
ATOM 2481 O O . GLN A 1 300 ? 14.451 7.374 -15.560 1.00 41.69 300 GLN A O 1
ATOM 2486 N N . LYS A 1 301 ? 12.839 8.304 -16.829 1.00 39.81 301 LYS A N 1
ATOM 2487 C CA . LYS A 1 301 ? 13.536 9.593 -17.012 1.00 39.81 301 LYS A CA 1
ATOM 2488 C C . LYS A 1 301 ? 13.619 10.381 -15.704 1.00 39.81 301 LYS A C 1
ATOM 2490 O O . LYS A 1 301 ? 14.562 11.153 -15.555 1.00 39.81 301 LYS A O 1
ATOM 2495 N N . GLU A 1 302 ? 12.716 10.150 -14.749 1.00 38.59 302 GLU A N 1
ATOM 2496 C CA . GLU A 1 302 ? 12.771 10.721 -13.394 1.00 38.59 302 GLU A CA 1
ATOM 2497 C C . GLU A 1 302 ? 14.063 10.336 -12.664 1.00 38.59 302 GLU A C 1
ATOM 2499 O O . GLU A 1 302 ? 14.623 11.159 -11.955 1.00 38.59 302 GLU A O 1
ATOM 2504 N N . TRP A 1 303 ? 14.608 9.135 -12.895 1.00 37.94 303 TRP A N 1
ATOM 2505 C CA . TRP A 1 303 ? 15.846 8.683 -12.246 1.00 37.94 303 TRP A CA 1
ATOM 2506 C C . TRP A 1 303 ? 17.099 9.328 -12.857 1.00 37.94 303 TRP A C 1
ATOM 2508 O O . TRP A 1 303 ? 18.022 9.711 -12.143 1.00 37.94 303 TRP A O 1
ATOM 2518 N N . ILE A 1 304 ? 17.110 9.531 -14.181 1.00 37.16 304 ILE A N 1
ATOM 2519 C CA . ILE A 1 304 ? 18.146 10.327 -14.863 1.00 37.16 304 ILE A CA 1
ATOM 2520 C C . ILE A 1 304 ? 18.025 11.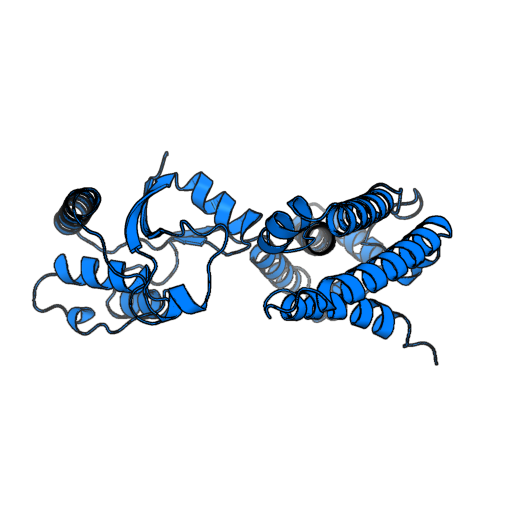794 -14.449 1.00 37.16 304 ILE A C 1
ATOM 2522 O O . ILE A 1 304 ? 19.040 12.439 -14.224 1.00 37.16 304 ILE A O 1
ATOM 2526 N N . ARG A 1 305 ? 16.802 12.320 -14.312 1.00 40.25 305 ARG A N 1
ATOM 2527 C CA . ARG A 1 305 ? 16.529 13.673 -13.817 1.00 40.25 305 ARG A CA 1
ATOM 2528 C C . ARG A 1 305 ? 16.952 13.818 -12.353 1.00 40.25 305 ARG A C 1
ATOM 2530 O O . ARG A 1 305 ? 17.551 14.825 -12.022 1.00 40.25 305 ARG A O 1
ATOM 2537 N N . PHE A 1 306 ? 16.746 12.807 -11.512 1.00 39.66 306 PHE A N 1
ATOM 2538 C CA . PHE A 1 306 ? 17.224 12.751 -10.131 1.00 39.66 306 PHE A CA 1
ATOM 2539 C C . PHE A 1 306 ? 18.753 12.734 -10.075 1.00 39.66 306 PHE A C 1
ATOM 2541 O O . PHE A 1 306 ? 19.330 13.592 -9.419 1.00 39.66 306 PHE A O 1
ATOM 2548 N N . LEU A 1 307 ? 19.430 11.856 -10.825 1.00 35.62 307 LEU A N 1
ATOM 2549 C CA . LEU A 1 307 ? 20.895 11.868 -10.919 1.00 35.62 307 LEU A CA 1
ATOM 2550 C C . LEU A 1 307 ? 21.416 13.205 -11.458 1.00 35.62 307 LEU A C 1
ATOM 2552 O O . LEU A 1 307 ? 22.342 13.769 -10.892 1.00 35.62 307 LEU A O 1
ATOM 2556 N N . ARG A 1 308 ? 20.790 13.757 -12.501 1.00 35.56 308 ARG A N 1
ATOM 2557 C CA . ARG A 1 308 ? 21.184 15.029 -13.118 1.00 35.56 308 ARG A CA 1
ATOM 2558 C C . ARG A 1 308 ? 20.956 16.214 -12.174 1.00 35.56 308 ARG A C 1
ATOM 2560 O O . ARG A 1 308 ? 21.857 17.024 -12.046 1.00 35.56 308 ARG A O 1
ATOM 2567 N N . ASN A 1 309 ? 19.838 16.261 -11.451 1.00 39.16 309 ASN A N 1
ATOM 2568 C CA . ASN A 1 309 ? 19.527 17.295 -10.453 1.00 39.16 309 ASN A CA 1
ATOM 2569 C C . ASN A 1 309 ? 20.362 17.158 -9.169 1.00 39.16 309 ASN A C 1
ATOM 2571 O O . ASN A 1 309 ? 20.574 18.141 -8.46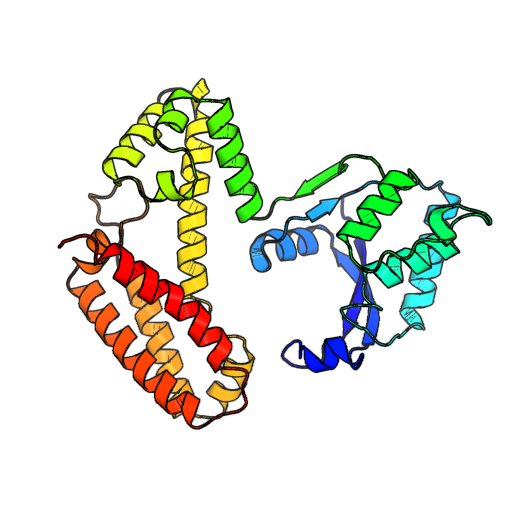3 1.00 39.16 309 ASN A O 1
ATOM 2575 N N . THR A 1 310 ? 20.840 15.949 -8.868 1.00 36.38 310 THR A N 1
ATOM 2576 C CA . THR A 1 310 ? 21.769 15.684 -7.759 1.00 36.38 310 THR A CA 1
ATOM 2577 C C . THR A 1 310 ? 23.213 16.026 -8.153 1.00 36.38 310 THR A C 1
ATOM 2579 O O . THR A 1 310 ? 24.004 16.417 -7.301 1.00 36.38 310 THR A O 1
ATOM 2582 N N . VAL A 1 311 ? 23.548 15.952 -9.447 1.00 33.72 311 VAL A N 1
ATOM 2583 C CA . VAL A 1 311 ? 24.855 16.325 -10.019 1.00 33.72 311 VAL A CA 1
ATOM 2584 C C . VAL A 1 311 ? 24.944 17.824 -10.357 1.00 33.72 311 VAL A C 1
ATOM 2586 O O . VAL A 1 311 ? 26.018 18.403 -10.252 1.00 33.72 311 VAL A O 1
ATOM 2589 N N . SER A 1 312 ? 23.837 18.493 -10.694 1.00 31.41 312 SER A N 1
ATOM 2590 C CA . SER A 1 312 ? 23.820 19.893 -11.157 1.00 31.41 312 SER A CA 1
ATOM 2591 C C . SER A 1 312 ? 23.745 20.952 -10.047 1.00 31.41 312 SER A C 1
ATOM 2593 O O . SER A 1 312 ? 23.451 22.107 -10.334 1.00 31.41 312 SER A O 1
ATOM 2595 N N . ARG A 1 313 ? 23.988 20.598 -8.777 1.00 32.50 313 ARG A N 1
ATOM 2596 C CA . ARG A 1 313 ? 24.139 21.568 -7.668 1.00 32.50 313 ARG A CA 1
ATOM 2597 C C . ARG A 1 313 ? 25.604 21.814 -7.295 1.00 32.50 313 ARG A C 1
ATOM 2599 O O . ARG A 1 313 ? 25.947 21.943 -6.121 1.00 32.50 313 ARG A O 1
ATOM 2606 N N . ARG A 1 314 ? 26.465 21.862 -8.309 1.00 35.69 314 ARG A N 1
ATOM 2607 C CA . ARG A 1 314 ? 27.810 22.440 -8.237 1.00 35.69 314 ARG A CA 1
ATOM 2608 C C . ARG A 1 314 ? 28.109 23.187 -9.533 1.00 35.69 314 ARG A C 1
ATOM 2610 O O . ARG A 1 314 ? 28.914 22.727 -10.329 1.00 35.69 314 ARG A O 1
ATOM 2617 N N . GLU A 1 315 ? 27.435 24.316 -9.702 1.00 31.95 315 GLU A N 1
ATOM 2618 C CA . GLU A 1 315 ? 28.020 25.545 -10.248 1.00 31.95 315 GLU A CA 1
ATOM 2619 C C . GLU A 1 315 ? 27.580 26.702 -9.353 1.00 31.95 315 GLU A C 1
ATOM 2621 O O . GLU A 1 315 ? 26.387 26.702 -8.956 1.00 31.95 315 GLU A O 1
#

Foldseek 3Di:
DWDKDKWWAWDDPDLDDDLVLQAVLVTKIAIDIDTPVVVLCCCQPVVNHKDFAWDFPDDPQLVVQLVVVNVVRRVPPIGRHHLQQRHRLNVVLVSSLVSDDPPQPSVPDRDRDPVSSVVVCVVSVRTDPGGPDMRGHLVRLLVVLLVVLCVLPVPLCVCPVDLVRLLVDDLVVLVVQLCVLVVDPSSVSNNVSSVSSQVSVVVVVVVLLQPLDRCVLVVVLVVDVVSVVLSVLLNVLSVCLVPPCLVDVPRDGHDDDPCSSCVPPSNVVSVVVNVVSVVVNVVVVVVVDPPDPVVVVVVVVVVVVVSCVSVPPPD

Secondary structure (DSSP, 8-state):
---EEEEEEEE--SSS--HHHHHHT-EEEEEEEEEHHHHHHIIIIIS---EEEPPB---HHHHHHHHHHHHHHHHH--EEEBTTTBSHHHHHHHHHHHHSPSS-GGGG----SHHHHHHHHHHTTSB-SS-SEEE--HHHHHHHHHHHHHHH-HHHHTT-SSHHHHHHS-HHHHHHHHHHHHTSGGGHHHHHHHHHHHHHHHHHHHHHHH--S-HHHHHHHTT-HHHHHHHHHHHHHHHHHHHS--S-TT--SSPPPHHHHHTSHHHHHHHHHHHHHHHHHHHHHGGG-STTSHHHHHHHHHHHHHHHHHHSS--

Radius of gyration: 24.72 Å; chains: 1; bounding box: 72×46×60 Å

pLDDT: mean 72.83, std 17.67, range [31.41, 97.12]